Protein 3D2Y (pdb70)

InterPro domains:
  IPR002502 N-acetylmuramoyl-L-alanine amidase domain [PF01510] (42-179)
  IPR002502 N-acetylmuramoyl-L-alanine amidase domain [SM00644] (32-178)
  IPR002502 N-acetylmuramoyl-L-alanine amidase domain [cd06583] (43-180)
  IPR036365 PGBD-like superfamily [SSF47090] (198-273)
  IPR036366 PGBD superfamily [G3DSA:1.10.101.10] (193-276)
  IPR036505 N-acetylmuramoyl-L-alanine amidase/PGRP domain superfamily [G3DSA:3.40.80.10] (43-192)
  IPR036505 N-acetylmuramoyl-L-alanine amidase/PGRP domain superfamily [SSF55846] (24-194)
  IPR051206 N-acetylmuramoyl-L-alanine amidase 2 [PTHR30417] (29-272)

B-factor: mean 12.92, std 10.25, range [2.0, 58.97]

Foldseek 3Di:
DVQWADDVPDIDRRPDDDPPDADLAAAEEEFEQLDADVVSVVVQQDDQWHAQKEFHLAADDDPRAGDIDGRDPPSAFTRHLPAWWWLHDTPNSRHYHYYYYHANQWDQDVNDTDGTARRPNRVVNVLVVQVVVCVVRVHDQLRHFYSCQTVLVPDQPPFLNPCLVVSVVSVHHDAFDPVQLVVQLVPPDFAAADDLVVLVVLSVQSTGDDDPDDDLVRSQSNLLSQCSNHPSVDRRSTHGSSSSSRSVRRCVVPNRD

CATH classification: 3.40.80.10 (+1 more: 1.10.101.10)

Solvent-accessible surface area: 14241 Å² total

Organism: Escherichia coli (strain K12) (NCBI:txid83333)

Sequence (259 aa):
EKGIVEKEGYQLDTRRQAQAAYPRIKVLVIHYTADDFDSSSLATLTDKQQVVSSHYLVPAVPPRYNGKPRIWQLVPEQQELAWHAGISAWRGATRLNDTSIGIELENRGWQKSAGVKYFAPFEPAQIQALIPLAKDIIARYHIKPENVVAHADIAPQRKDDPGPLFPWQQLAQQGIGAWPDAQRVNFYLAGRAPHTPVDTASLLELLARYGYDVKPDMTPREQRRRVIMAFQMHFRPTLYNGEADAETQAIAEALLEKYGQDAK

Nearest PDB structures (foldseek):
  3d2y-assembly1_A  TM=1.004E+00  e=3.724E-56  Escherichia coli str. K-12 substr. MG1655
  4bxj-assembly1_A-2  TM=8.742E-01  e=6.653E-29  Pseudomonas aeruginosa PAO1
  4bol-assembly1_B  TM=9.098E-01  e=3.067E-27  Pseudomonas aeruginosa PAO1
  4bxe-assembly1_A  TM=8.733E-01  e=2.405E-27  Pseudomonas aeruginosa PAO1
  2y28-assembly3_C  TM=7.507E-01  e=5.759E-09  Citrobacter freundii

Structure (mmCIF, N/CA/C/O backbone):
data_3D2Y
#
_entry.id   3D2Y
#
_cell.length_a   88.274
_cell.length_b   88.274
_cell.length_c   181.834
_cell.angle_alpha   90.00
_cell.angle_beta   90.00
_cell.angle_gamma   120.00
#
_symmetry.space_group_name_H-M   'P 61 2 2'
#
loop_
_entity.id
_entity.type
_entity.pdbx_description
1 polymer 'N-acetylmuramoyl-L-alanine amidase amiD'
2 polymer 'Anhydro-N-acetylmuramic acid-L-Ala-D-gamma-Glu-L-Lys'
3 non-polymer GLYCEROL
4 water water
#
loop_
_atom_site.group_PDB
_atom_site.id
_atom_site.type_symbol
_atom_site.label_atom_id
_atom_site.label_alt_id
_atom_site.label_comp_id
_atom_site.label_asym_id
_atom_site.label_entity_id
_atom_site.label_seq_id
_atom_site.pdbx_PDB_ins_code
_atom_site.Cartn_x
_atom_site.Cartn_y
_atom_site.Cartn_z
_atom_site.occupancy
_atom_site.B_iso_or_equiv
_atom_site.auth_seq_id
_atom_site.auth_comp_id
_atom_site.auth_asym_id
_atom_site.auth_atom_id
_atom_site.pdbx_PDB_model_num
ATOM 1 N N . GLU A 1 5 ? 46.432 14.788 61.296 1.00 51.03 5 GLU A N 1
ATOM 2 C CA . GLU A 1 5 ? 46.876 15.118 59.908 1.00 49.09 5 GLU A CA 1
ATOM 3 C C . GLU A 1 5 ? 46.830 16.632 59.719 1.00 45.82 5 GLU A C 1
ATOM 4 O O . GLU A 1 5 ? 46.541 17.359 60.678 1.00 47.42 5 GLU A O 1
ATOM 10 N N . LYS A 1 6 ? 47.131 17.098 58.506 1.00 39.05 6 LYS A N 1
ATOM 11 C CA . LYS A 1 6 ? 47.294 18.523 58.216 1.00 35.23 6 LYS A CA 1
ATOM 12 C C . LYS A 1 6 ? 45.959 19.279 58.334 1.00 32.25 6 LYS A C 1
ATOM 13 O O . LYS A 1 6 ? 45.216 19.401 57.361 1.00 30.03 6 LYS A O 1
ATOM 19 N N . GLY A 1 7 ? 45.667 19.757 59.547 1.00 30.87 7 GLY A N 1
ATOM 20 C CA . GLY A 1 7 ? 44.403 20.447 59.866 1.00 27.17 7 GLY A CA 1
ATOM 21 C C . GLY A 1 7 ? 43.222 19.511 60.123 1.00 28.34 7 GLY A C 1
ATOM 22 O O . GLY A 1 7 ? 42.058 19.937 60.035 1.00 25.92 7 GLY A O 1
ATOM 23 N N . ILE A 1 8 ? 43.507 18.242 60.429 1.00 24.90 8 ILE A N 1
ATOM 24 C CA . ILE A 1 8 ? 42.468 17.232 60.706 1.00 26.67 8 ILE A CA 1
ATOM 25 C C . ILE A 1 8 ? 42.537 16.738 62.160 1.00 28.00 8 ILE A C 1
ATOM 26 O O . ILE A 1 8 ? 43.621 16.406 62.643 1.00 30.10 8 ILE A O 1
ATOM 31 N N . VAL A 1 9 ? 41.382 16.691 62.841 1.00 26.89 9 VAL A N 1
ATOM 32 C CA . VAL A 1 9 ? 41.275 16.261 64.260 1.00 27.21 9 VAL A CA 1
ATOM 33 C C . VAL A 1 9 ? 40.372 15.008 64.436 1.00 25.48 9 VAL A C 1
ATOM 34 O O . VAL A 1 9 ? 39.264 14.982 63.914 1.00 24.93 9 VAL A O 1
ATOM 38 N N . GLU A 1 10 ? 40.830 13.988 65.174 1.00 23.37 10 GLU A N 1
ATOM 39 C CA . GLU A 1 10 ? 40.055 12.735 65.365 1.00 18.84 10 GLU A CA 1
ATOM 40 C C . GLU A 1 10 ? 39.189 12.726 66.620 1.00 19.34 10 GLU A C 1
ATOM 41 O O . GLU A 1 10 ? 39.566 13.286 67.643 1.00 17.75 10 GLU A O 1
ATOM 47 N N . LYS A 1 11 ? 38.026 12.079 66.531 1.00 16.77 11 LYS A N 1
ATOM 48 C CA . LYS A 1 11 ? 37.088 11.981 67.650 1.00 17.48 11 LYS A CA 1
ATOM 49 C C . LYS A 1 11 ? 36.404 10.612 67.638 1.00 17.40 11 LYS A C 1
ATOM 50 O O . LYS A 1 11 ? 36.439 9.887 66.641 1.00 15.60 11 LYS A O 1
ATOM 56 N N . GLU A 1 12 ? 35.771 10.259 68.749 1.00 17.99 12 GLU A N 1
ATOM 57 C CA . GLU A 1 12 ? 34.874 9.111 68.750 1.00 16.29 12 GLU A CA 1
ATOM 58 C C . GLU A 1 12 ? 33.631 9.468 67.920 1.00 15.54 12 GLU A C 1
ATOM 59 O O . GLU A 1 12 ? 32.792 10.301 68.323 1.00 14.15 12 GLU A O 1
ATOM 65 N N . GLY A 1 13 ? 33.553 8.870 66.733 1.00 10.04 13 GLY A N 1
ATOM 66 C CA . GLY A 1 13 ? 32.374 8.996 65.901 1.00 8.05 13 GLY A CA 1
ATOM 67 C C . GLY A 1 13 ? 32.524 9.759 64.597 1.00 3.03 13 GLY A C 1
ATOM 68 O O . GLY A 1 13 ? 31.702 9.579 63.716 1.00 2.60 13 GLY A O 1
ATOM 69 N N . TYR A 1 14 ? 33.556 10.605 64.500 1.00 6.13 14 TYR A N 1
ATOM 70 C CA . TYR A 1 14 ? 33.736 11.570 63.396 1.00 11.41 14 TYR A CA 1
ATOM 71 C C . TYR A 1 14 ? 35.147 12.200 63.393 1.00 10.88 14 TYR A C 1
ATOM 72 O O . TYR A 1 14 ? 35.859 12.167 64.396 1.00 9.00 14 TYR A O 1
ATOM 81 N N . GLN A 1 15 ? 35.522 12.783 62.252 1.00 8.25 15 GLN A N 1
ATOM 82 C CA . GLN A 1 15 ? 36.753 13.540 62.083 1.00 5.44 15 GLN A CA 1
ATOM 83 C C . GLN A 1 15 ? 36.399 15.009 61.923 1.00 10.62 15 GLN A C 1
ATOM 84 O O . GLN A 1 15 ? 35.382 15.323 61.328 1.00 7.30 15 GLN A O 1
ATOM 90 N N . LEU A 1 16 ? 37.222 15.918 62.439 1.00 7.62 16 LEU A N 1
ATOM 91 C CA . LEU A 1 16 ? 37.022 17.354 62.126 1.00 10.02 16 LEU A CA 1
ATOM 92 C C . LEU A 1 16 ? 38.121 17.850 61.213 1.00 9.90 16 LEU A C 1
ATOM 93 O O . LEU A 1 16 ? 39.289 17.509 61.406 1.00 12.81 16 LEU A O 1
ATOM 98 N N . ASP A 1 17 ? 37.727 18.638 60.220 1.00 8.48 17 ASP A N 1
ATOM 99 C CA . ASP A 1 17 ? 38.633 19.248 59.259 1.00 11.32 17 ASP A CA 1
ATOM 100 C C . ASP A 1 17 ? 38.648 20.734 59.579 1.00 11.25 17 ASP A C 1
ATOM 101 O O . ASP A 1 17 ? 37.616 21.422 59.435 1.00 12.45 17 ASP A O 1
ATOM 106 N N . THR A 1 18 ? 39.790 21.225 60.062 1.00 10.27 18 THR A N 1
ATOM 107 C CA . THR A 1 18 ? 39.861 22.621 60.536 1.00 13.42 18 THR A CA 1
ATOM 108 C C . THR A 1 18 ? 40.587 23.517 59.541 1.00 15.38 18 THR A C 1
ATOM 109 O O . THR A 1 18 ? 40.930 24.656 59.869 1.00 17.84 18 THR A O 1
ATOM 113 N N . ARG A 1 19 ? 40.835 22.994 58.337 1.00 12.74 19 ARG A N 1
ATOM 114 C CA . ARG A 1 19 ? 41.683 23.659 57.342 1.00 11.34 19 ARG A CA 1
ATOM 115 C C . ARG A 1 19 ? 41.111 24.973 56.837 1.00 14.72 19 ARG A C 1
ATOM 116 O O . ARG A 1 19 ? 41.861 25.888 56.505 1.00 13.13 19 ARG A O 1
ATOM 124 N N . ARG A 1 20 ? 39.786 25.064 56.766 1.00 11.29 20 ARG A N 1
ATOM 125 C CA . ARG A 1 20 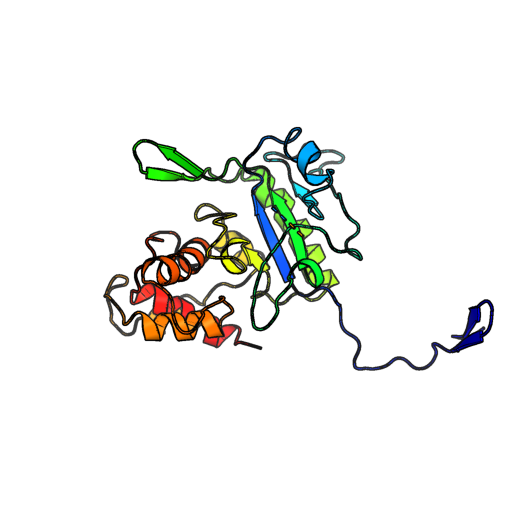? 39.128 26.294 56.313 1.00 13.66 20 ARG A CA 1
ATOM 126 C C . ARG A 1 20 ? 38.602 27.082 57.514 1.00 10.49 20 ARG A C 1
ATOM 127 O O . ARG A 1 20 ? 37.686 26.616 58.169 1.00 12.40 20 ARG A O 1
ATOM 135 N N . GLN A 1 21 ? 39.184 28.251 57.796 1.00 13.35 21 GLN A N 1
ATOM 136 C CA . GLN A 1 21 ? 38.740 29.143 58.893 1.00 14.21 21 GLN A CA 1
ATOM 137 C C . GLN A 1 21 ? 37.839 30.289 58.388 1.00 12.96 21 GLN A C 1
ATOM 138 O O . GLN A 1 21 ? 38.164 30.958 57.407 1.00 9.40 21 GLN A O 1
ATOM 144 N N . ALA A 1 22 ? 36.689 30.481 59.047 1.00 7.15 22 ALA A N 1
ATOM 145 C CA . ALA A 1 22 ? 35.764 31.550 58.707 1.00 7.75 22 ALA A CA 1
ATOM 146 C C . ALA A 1 22 ? 36.299 32.909 59.121 1.00 5.60 22 ALA A C 1
ATOM 147 O O . ALA A 1 22 ? 36.951 33.032 60.164 1.00 7.20 22 ALA A O 1
ATOM 149 N N . GLN A 1 23 ? 36.029 33.916 58.281 1.00 9.58 23 GLN A N 1
ATOM 150 C CA . GLN A 1 23 ? 36.347 35.341 58.559 1.00 8.76 23 GLN A CA 1
ATOM 151 C C . GLN A 1 23 ? 35.528 35.872 59.730 1.00 6.95 23 GLN A C 1
ATOM 152 O O . GLN A 1 23 ? 36.010 36.687 60.520 1.00 6.64 23 GLN A O 1
ATOM 158 N N . ALA A 1 24 ? 34.291 35.407 59.822 1.00 8.02 24 ALA A N 1
ATOM 159 C CA . ALA A 1 24 ? 33.357 35.878 60.848 1.00 5.62 24 ALA A CA 1
ATOM 160 C C . ALA A 1 24 ? 33.470 34.995 62.110 1.00 8.79 24 ALA A C 1
ATOM 161 O O . ALA A 1 24 ? 32.718 34.034 62.298 1.00 6.34 24 ALA A O 1
ATOM 163 N N . ALA A 1 25 ? 34.469 35.298 62.933 1.00 6.18 25 ALA A N 1
ATOM 164 C CA . ALA A 1 25 ? 34.712 34.595 64.196 1.00 5.49 25 ALA A CA 1
ATOM 165 C C . ALA A 1 25 ? 35.223 35.675 65.158 1.00 6.49 25 ALA A C 1
ATOM 166 O O . ALA A 1 25 ? 36.206 36.365 64.830 1.00 9.32 25 ALA A O 1
ATOM 168 N N . TYR A 1 26 ? 34.576 35.800 66.322 1.00 7.87 26 TYR A N 1
ATOM 169 C CA . TYR A 1 26 ? 34.757 36.918 67.248 1.00 4.75 26 TYR A CA 1
ATOM 170 C C . TYR A 1 26 ? 34.628 36.388 68.664 1.00 7.76 26 TYR A C 1
ATOM 171 O O . TYR A 1 26 ? 33.909 35.394 68.867 1.00 4.60 26 TYR A O 1
ATOM 180 N N . PRO A 1 27 ? 35.309 37.037 69.649 1.00 6.62 27 PRO A N 1
ATOM 181 C CA . PRO A 1 27 ? 35.131 36.628 71.050 1.00 5.93 27 PRO A CA 1
ATOM 182 C C . PRO A 1 27 ? 33.683 36.583 71.528 1.00 7.20 27 PRO A C 1
ATOM 183 O O . PRO A 1 27 ? 32.816 37.402 71.117 1.00 4.59 27 PRO A O 1
ATOM 187 N N . ARG A 1 28 ? 33.429 35.672 72.464 1.00 6.05 28 ARG A N 1
ATOM 188 C CA . ARG A 1 28 ? 32.166 35.734 73.175 1.00 7.71 28 ARG A CA 1
ATOM 189 C C . ARG A 1 28 ? 32.205 36.794 74.300 1.00 9.56 28 ARG A C 1
ATOM 190 O O . ARG A 1 28 ? 31.154 37.230 74.787 1.00 6.76 28 ARG A O 1
ATOM 198 N N . ILE A 1 29 ? 33.425 37.172 74.722 1.00 6.19 29 ILE A N 1
ATOM 199 C CA . ILE A 1 29 ? 33.595 38.168 75.771 1.00 5.13 29 ILE A CA 1
ATOM 200 C C . ILE A 1 29 ? 33.693 39.573 75.127 1.00 9.06 29 ILE A C 1
ATOM 201 O O . ILE A 1 29 ? 34.522 39.803 74.260 1.00 2.12 29 ILE A O 1
ATOM 206 N N . LYS A 1 30 ? 32.837 40.496 75.547 1.00 3.11 30 LYS A N 1
ATOM 207 C CA . LYS A 1 30 ? 32.774 41.827 74.968 1.00 3.54 30 LYS A CA 1
ATOM 208 C C . LYS A 1 30 ? 32.818 42.927 76.033 1.00 2.06 30 LYS A C 1
ATOM 209 O O . LYS A 1 30 ? 33.022 44.083 75.695 1.00 2.36 30 LYS A O 1
ATOM 215 N N . VAL A 1 31 ? 32.622 42.561 77.306 1.00 2.62 31 VAL A N 1
ATOM 216 C CA . VAL A 1 31 ? 32.377 43.537 78.363 1.00 2.00 31 VAL A CA 1
ATOM 217 C C . VAL A 1 31 ? 33.266 43.260 79.582 1.00 2.81 31 VAL A C 1
ATOM 218 O O . VAL A 1 31 ? 33.493 42.087 79.948 1.00 4.06 31 VAL A O 1
ATOM 222 N N . LEU A 1 32 ? 33.829 44.330 80.118 1.00 2.00 32 LEU A N 1
ATOM 223 C CA . LEU A 1 32 ? 34.586 44.265 81.393 1.00 4.79 32 LEU A CA 1
ATOM 224 C C . LEU A 1 32 ? 33.878 45.084 82.431 1.00 4.71 32 LEU A C 1
ATOM 225 O O . LEU A 1 32 ? 33.763 46.321 82.291 1.00 5.67 32 LEU A O 1
ATOM 230 N N . VAL A 1 33 ? 33.391 44.402 83.473 1.00 6.09 33 VAL A N 1
ATOM 231 C CA . VAL A 1 33 ? 32.621 45.038 84.544 1.00 2.42 33 VAL A CA 1
ATOM 232 C C . VAL A 1 33 ? 33.446 45.250 85.866 1.00 3.36 33 VAL A C 1
ATOM 233 O O . VAL A 1 33 ? 33.994 44.307 86.413 1.00 4.70 33 VAL A O 1
ATOM 237 N N . ILE A 1 34 ? 33.475 46.486 86.364 1.00 3.77 34 ILE A N 1
ATOM 238 C CA . ILE A 1 34 ? 34.188 46.807 87.609 1.00 2.65 34 ILE A CA 1
ATOM 239 C C . ILE A 1 34 ? 33.233 46.846 88.810 1.00 3.06 34 ILE A C 1
ATOM 240 O O . ILE A 1 34 ? 32.176 47.479 88.746 1.00 4.41 34 ILE A O 1
ATOM 245 N N . HIS A 1 35 ? 33.627 46.174 89.891 1.00 3.74 35 HIS A N 1
ATOM 246 C CA . HIS A 1 35 ? 32.835 46.105 91.137 1.00 2.00 35 HIS A CA 1
ATOM 247 C C . HIS A 1 35 ? 33.670 46.542 92.314 1.00 2.00 35 HIS A C 1
ATOM 248 O O . HIS A 1 35 ? 34.916 46.467 92.228 1.00 3.67 35 HIS A O 1
ATOM 255 N N . TYR A 1 36 ? 33.027 46.926 93.417 1.00 2.00 36 TYR A N 1
ATOM 256 C CA . TYR A 1 36 ? 33.670 46.812 94.753 1.00 4.34 36 TYR A CA 1
ATOM 257 C C . TYR A 1 36 ? 32.996 45.725 95.601 1.00 5.97 36 TYR A C 1
ATOM 258 O O . TYR A 1 36 ? 31.836 45.346 95.362 1.00 6.15 36 TYR A O 1
ATOM 267 N N . THR A 1 37 ? 33.702 45.286 96.636 1.00 5.02 37 THR A N 1
ATOM 268 C CA . THR A 1 37 ? 33.271 44.126 97.428 1.00 6.00 37 THR A CA 1
ATOM 269 C C . THR A 1 37 ? 32.336 44.534 98.553 1.00 4.79 37 THR A C 1
ATOM 270 O O . THR A 1 37 ? 31.508 43.744 98.999 1.00 5.91 37 THR A O 1
ATOM 274 N N . ALA A 1 38 ? 32.489 45.777 98.993 1.00 4.56 38 ALA A N 1
ATOM 275 C CA . ALA A 1 38 ? 31.903 46.248 100.263 1.00 6.24 38 ALA A CA 1
ATOM 276 C C . ALA A 1 38 ? 32.184 45.345 101.444 1.00 7.76 38 ALA A C 1
ATOM 277 O O . ALA A 1 38 ? 31.297 45.112 102.254 1.00 8.28 38 ALA A O 1
ATOM 279 N N . ASP A 1 39 ? 33.425 44.837 101.552 1.00 6.03 39 ASP A N 1
ATOM 280 C CA . ASP A 1 39 ? 33.799 43.888 102.608 1.00 9.19 39 ASP A CA 1
ATOM 281 C C . ASP A 1 39 ? 35.317 43.635 102.512 1.00 7.23 39 ASP A C 1
ATOM 282 O O . ASP A 1 39 ? 35.948 43.970 101.494 1.00 8.28 39 ASP A O 1
ATOM 287 N N . ASP A 1 40 ? 35.886 43.055 103.569 1.00 7.75 40 ASP A N 1
ATOM 288 C CA . ASP A 1 40 ? 37.328 42.843 103.704 1.00 8.67 40 ASP A CA 1
ATOM 289 C C . ASP A 1 40 ? 37.777 41.691 102.841 1.00 6.43 40 ASP A C 1
ATOM 290 O O . ASP A 1 40 ? 36.957 40.945 102.342 1.00 8.60 40 ASP A O 1
ATOM 295 N N . PHE A 1 41 ? 39.092 41.508 102.689 1.00 7.00 41 PHE A N 1
ATOM 296 C CA . PHE A 1 41 ? 39.535 40.515 101.717 1.00 5.93 41 PHE A CA 1
ATOM 297 C C . PHE A 1 41 ? 39.048 39.088 101.992 1.00 6.98 41 PHE A C 1
ATOM 298 O O . PHE A 1 41 ? 38.474 38.418 101.104 1.00 5.18 41 PHE A O 1
ATOM 306 N N . ASP A 1 42 ? 39.331 38.596 103.202 1.00 7.57 42 ASP A N 1
ATOM 307 C CA . ASP A 1 42 ? 39.010 37.196 103.527 1.00 7.90 42 ASP A CA 1
ATOM 308 C C . ASP A 1 42 ? 37.510 36.964 103.378 1.00 8.27 42 ASP A C 1
ATOM 309 O O . ASP A 1 42 ? 37.105 35.985 102.772 1.00 8.08 42 ASP A O 1
ATOM 314 N N . SER A 1 43 ? 36.696 37.892 103.891 1.00 8.49 43 SER A N 1
ATOM 315 C CA A SER A 1 43 ? 35.244 37.793 103.773 0.30 7.57 43 SER A CA 1
ATOM 316 C CA B SER A 1 43 ? 35.246 37.795 103.780 0.70 5.50 43 SER A CA 1
ATOM 317 C C . SER A 1 43 ? 34.765 37.811 102.313 1.00 7.56 43 SER A C 1
ATOM 318 O O . SER A 1 43 ? 33.879 37.051 101.935 1.00 9.30 43 SER A O 1
ATOM 323 N N . SER A 1 44 ? 35.362 38.661 101.490 1.00 3.67 44 SER A N 1
ATOM 324 C CA . SER A 1 44 ? 34.948 38.757 100.055 1.00 5.90 44 SER A CA 1
ATOM 325 C C . SER A 1 44 ? 35.347 37.442 99.367 1.00 7.95 44 SER A C 1
ATOM 326 O O . SER A 1 44 ? 34.601 36.893 98.541 1.00 9.66 44 SER A O 1
ATOM 329 N N . LEU A 1 45 ? 36.545 36.944 99.692 1.00 10.11 45 LEU A N 1
ATOM 330 C CA . LEU A 1 45 ? 37.007 35.701 99.056 1.00 6.50 45 LEU A CA 1
ATOM 331 C C . LEU A 1 45 ? 36.047 34.542 99.400 1.00 8.26 45 LEU A C 1
ATOM 332 O O . LEU A 1 45 ? 35.652 33.777 98.533 1.00 6.46 45 LEU A O 1
ATOM 337 N N . ALA A 1 46 ? 35.639 34.463 100.667 1.00 13.54 46 ALA A N 1
ATOM 338 C CA . ALA A 1 46 ? 34.656 33.482 101.117 1.00 10.38 46 ALA A CA 1
ATOM 339 C C . ALA A 1 46 ? 33.358 33.579 100.280 1.00 11.71 46 ALA A C 1
ATOM 340 O O . ALA A 1 46 ? 32.866 32.588 99.711 1.00 6.88 46 ALA A O 1
ATOM 342 N N . THR A 1 47 ? 32.848 34.796 100.160 1.00 11.40 47 THR A N 1
ATOM 343 C CA . THR A 1 47 ? 31.564 35.041 99.517 1.00 10.45 47 THR A CA 1
ATOM 344 C C . THR A 1 47 ? 31.638 34.740 98.018 1.00 9.93 47 THR A C 1
ATOM 345 O O . THR A 1 47 ? 30.765 34.074 97.480 1.00 15.22 47 THR A O 1
ATOM 349 N N . LEU A 1 48 ? 32.697 35.198 97.369 1.00 2.78 48 LEU A N 1
ATOM 350 C CA . LEU A 1 48 ? 32.860 35.002 95.933 1.00 6.44 48 LEU A CA 1
ATOM 351 C C . LEU A 1 48 ? 33.243 33.593 95.487 1.00 7.33 48 LEU A C 1
ATOM 352 O O . LEU A 1 48 ? 33.379 33.337 94.272 1.00 6.73 48 LEU A O 1
ATOM 357 N N . THR A 1 49 ? 33.440 32.696 96.447 1.00 8.26 49 THR A N 1
ATOM 358 C CA . THR A 1 49 ? 33.678 31.274 96.151 1.00 11.62 49 THR A CA 1
ATOM 359 C C . THR A 1 49 ? 32.524 30.400 96.654 1.00 13.57 49 THR A C 1
ATOM 360 O O . THR A 1 49 ? 32.592 29.156 96.596 1.00 15.75 49 THR A O 1
ATOM 364 N N . ASP A 1 50 ? 31.454 31.051 97.106 1.00 13.25 50 ASP A N 1
ATOM 365 C CA . ASP A 1 50 ? 30.275 30.338 97.587 1.00 16.58 50 ASP A CA 1
ATOM 366 C C . ASP A 1 50 ? 29.296 30.129 96.442 1.00 17.02 50 ASP A C 1
ATOM 367 O O . ASP A 1 50 ? 29.652 30.222 95.251 1.00 20.14 50 ASP A O 1
ATOM 372 N N . LYS A 1 51 ? 28.056 29.837 96.781 1.00 19.36 51 LYS A N 1
ATOM 373 C CA . LYS A 1 51 ? 27.177 29.339 95.743 1.00 22.42 51 LYS A CA 1
ATOM 374 C C . LYS A 1 51 ? 26.148 30.362 95.221 1.00 17.25 51 LYS A C 1
ATOM 375 O O . LYS A 1 51 ? 25.293 30.014 94.417 1.00 15.46 51 LYS A O 1
ATOM 381 N N . GLN A 1 52 ? 26.283 31.620 95.645 1.00 14.29 52 GLN A N 1
ATOM 382 C CA A GLN A 1 52 ? 25.379 32.687 95.204 0.50 15.07 52 GLN A CA 1
ATOM 383 C CA B GLN A 1 52 ? 25.385 32.691 95.209 0.50 13.25 52 GLN A CA 1
ATOM 384 C C . GLN A 1 52 ? 26.030 33.676 94.230 1.00 11.74 52 GLN A C 1
ATOM 385 O O . GLN A 1 52 ? 25.406 34.120 93.277 1.00 10.01 52 GLN A O 1
ATOM 396 N N . VAL A 1 53 ? 27.288 34.028 94.462 1.00 10.02 53 VAL A N 1
ATOM 397 C CA A VAL A 1 53 ? 27.947 34.977 93.579 0.50 7.94 53 VAL A CA 1
ATOM 398 C CA B VAL A 1 53 ? 27.960 35.001 93.596 0.50 6.57 53 VAL A CA 1
ATOM 399 C C . VAL A 1 53 ? 29.419 34.622 93.391 1.00 7.11 53 VAL A C 1
ATOM 400 O O . VAL A 1 53 ? 29.998 33.940 94.208 1.00 3.69 53 VAL A O 1
ATOM 407 N N . SER A 1 54 ? 29.986 35.046 92.273 1.00 2.73 54 SER A N 1
ATOM 408 C CA . SER A 1 54 ? 31.426 34.960 92.035 1.00 8.62 54 SER A CA 1
ATOM 409 C C . SER A 1 54 ? 31.921 36.086 91.111 1.00 5.01 54 SER A C 1
ATOM 410 O O . SER A 1 54 ? 31.130 36.853 90.543 1.00 5.35 54 SER A O 1
ATOM 413 N N . SER A 1 55 ? 33.233 36.197 90.966 1.00 6.84 55 SER A N 1
ATOM 414 C CA . SER A 1 55 ? 33.807 37.078 89.940 1.00 4.70 55 SER A CA 1
ATOM 415 C C . SER A 1 55 ? 35.047 36.393 89.406 1.00 6.26 55 SER A C 1
ATOM 416 O O . SER A 1 55 ? 35.579 35.467 90.045 1.00 8.65 55 SER A O 1
ATOM 419 N N . HIS A 1 56 ? 35.535 36.848 88.255 1.00 2.04 56 HIS A N 1
ATOM 420 C CA . HIS A 1 56 ? 36.768 36.271 87.691 1.00 5.98 56 HIS A CA 1
ATOM 421 C C . HIS A 1 56 ? 38.009 36.684 88.439 1.00 5.19 56 HIS A C 1
ATOM 422 O O . HIS A 1 56 ? 38.888 35.862 88.662 1.00 3.94 56 HIS A O 1
ATOM 429 N N . TYR A 1 57 ? 38.058 37.952 88.866 1.00 5.88 57 TYR A N 1
ATOM 430 C CA . TYR A 1 57 ? 39.195 38.449 89.625 1.00 6.83 57 TYR A CA 1
ATOM 431 C C . TYR A 1 57 ? 38.774 39.173 90.914 1.00 6.44 57 TYR A C 1
ATOM 432 O O . TYR A 1 57 ? 37.690 39.771 91.021 1.00 6.33 57 TYR A O 1
ATOM 441 N N . LEU A 1 58 ? 39.619 39.028 91.914 1.00 2.83 58 LEU A N 1
ATOM 442 C CA . LEU A 1 58 ? 39.497 39.765 93.164 1.00 3.77 58 LEU A CA 1
ATOM 443 C C . LEU A 1 58 ? 40.835 40.474 93.479 1.00 6.47 58 LEU A C 1
ATOM 444 O O . LEU A 1 58 ? 41.881 39.804 93.668 1.00 4.27 58 LEU A O 1
ATOM 449 N N . VAL A 1 59 ? 40.800 41.814 93.509 1.00 3.12 59 VAL A N 1
ATOM 450 C CA . VAL A 1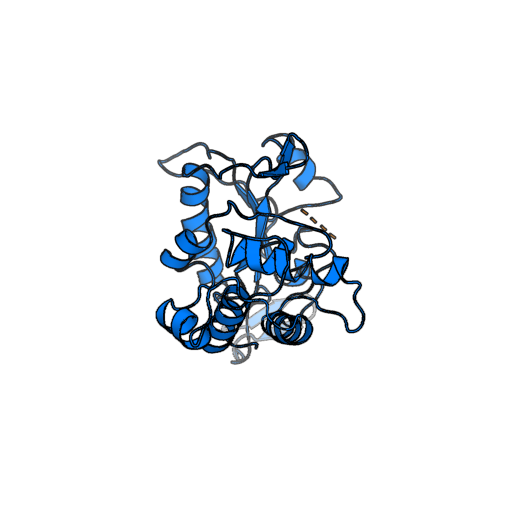 59 ? 41.996 42.627 93.748 1.00 4.01 59 VAL A CA 1
ATOM 451 C C . VAL A 1 59 ? 41.976 43.150 95.199 1.00 4.84 59 VAL A C 1
ATOM 452 O O . VAL A 1 59 ? 41.062 43.885 95.551 1.00 4.44 59 VAL A O 1
ATOM 456 N N . PRO A 1 60 ? 42.977 42.769 96.037 1.00 4.37 60 PRO A N 1
ATOM 457 C CA . PRO A 1 60 ? 42.974 43.351 97.392 1.00 4.35 60 PRO A CA 1
ATOM 458 C C . PRO A 1 60 ? 43.106 44.892 97.347 1.00 2.00 60 PRO A C 1
ATOM 459 O O . PRO A 1 60 ? 43.542 45.459 96.354 1.00 2.00 60 PRO A O 1
ATOM 463 N N . ALA A 1 61 ? 42.794 45.541 98.447 1.00 2.00 61 ALA A N 1
ATOM 464 C CA . ALA A 1 61 ? 42.949 46.995 98.568 1.00 7.02 61 ALA A CA 1
ATOM 465 C C . ALA A 1 61 ? 44.396 47.412 98.363 1.00 5.76 61 ALA A C 1
ATOM 466 O O . ALA A 1 61 ? 44.657 48.440 97.754 1.00 7.62 61 ALA A O 1
ATOM 468 N N . VAL A 1 62 ? 45.323 46.651 98.948 1.00 4.62 62 VAL A N 1
ATOM 469 C CA . VAL A 1 62 ? 46.743 46.841 98.717 1.00 2.62 62 VAL A CA 1
ATOM 470 C C . VAL A 1 62 ? 47.252 45.429 98.471 1.00 4.70 62 VAL A C 1
ATOM 471 O O . VAL A 1 62 ? 47.508 44.681 99.420 1.00 2.88 62 VAL A O 1
ATOM 475 N N . PRO A 1 63 ? 47.383 45.044 97.191 1.00 2.00 63 PRO A N 1
ATOM 476 C CA . PRO A 1 63 ? 47.846 43.705 96.861 1.00 2.68 63 PRO A CA 1
ATOM 477 C C . PRO A 1 63 ? 49.267 43.472 97.380 1.00 2.00 63 PRO A C 1
ATOM 478 O O . PRO A 1 63 ? 50.105 44.401 97.344 1.00 2.41 63 PRO A O 1
ATOM 482 N N . PRO A 1 64 ? 49.505 42.276 97.957 1.00 3.59 64 PRO A N 1
ATOM 483 C CA . PRO A 1 64 ? 50.830 41.856 98.405 1.00 2.00 64 PRO A CA 1
ATOM 484 C C . PRO A 1 64 ? 51.672 41.740 97.138 1.00 2.62 64 PRO A C 1
ATOM 485 O O . PRO A 1 64 ? 51.130 41.447 96.058 1.00 5.46 64 PRO A O 1
ATOM 489 N N . ARG A 1 65 ? 52.974 41.942 97.273 1.00 5.86 65 ARG A N 1
ATOM 490 C CA . ARG A 1 65 ? 53.885 41.841 96.130 1.00 7.99 65 ARG A CA 1
ATOM 491 C C . ARG A 1 65 ? 54.919 40.705 96.244 1.00 8.78 65 ARG A C 1
ATOM 492 O O . ARG A 1 65 ? 55.512 40.473 97.298 1.00 8.74 65 ARG A O 1
ATOM 500 N N . TYR A 1 66 ? 55.086 40.004 95.132 1.00 7.54 66 TYR A N 1
ATOM 501 C CA . TYR A 1 66 ? 56.013 38.888 94.994 1.00 9.99 66 TYR A CA 1
ATOM 502 C C . TYR A 1 66 ? 56.704 39.100 93.676 1.00 12.28 66 TYR A C 1
ATOM 503 O O . TYR A 1 66 ? 56.066 39.512 92.731 1.00 13.13 66 TYR A O 1
ATOM 512 N N . ASN A 1 67 ? 58.001 38.813 93.602 1.00 13.40 67 ASN A N 1
ATOM 513 C CA . ASN A 1 67 ? 58.749 38.997 92.350 1.00 13.85 67 ASN A CA 1
ATOM 514 C C . ASN A 1 67 ? 58.543 40.401 91.790 1.00 11.87 67 ASN A C 1
ATOM 515 O O . ASN A 1 67 ? 58.542 40.596 90.584 1.00 14.03 67 ASN A O 1
ATOM 520 N N . GLY A 1 68 ? 58.322 41.359 92.685 1.00 8.55 68 GLY A N 1
ATOM 521 C CA . GLY A 1 68 ? 58.159 42.760 92.328 1.00 5.09 68 GLY A CA 1
ATOM 522 C C . GLY A 1 68 ? 56.817 43.125 91.716 1.00 11.79 68 GLY A C 1
ATOM 523 O O . GLY A 1 68 ? 56.676 44.206 91.138 1.00 13.45 68 GLY A O 1
ATOM 524 N N . LYS A 1 69 ? 55.838 42.226 91.843 1.00 10.19 69 LYS A N 1
ATOM 525 C CA . LYS A 1 69 ? 54.544 42.351 91.145 1.00 6.78 69 LYS A CA 1
ATOM 526 C C . LYS A 1 69 ? 53.382 42.191 92.119 1.00 10.06 69 LYS A C 1
ATOM 527 O O . LYS A 1 69 ? 53.461 41.318 92.993 1.00 8.76 69 LYS A O 1
ATOM 533 N N . PRO A 1 70 ? 52.281 42.988 91.955 1.00 8.01 70 PRO A N 1
ATOM 534 C CA . PRO A 1 70 ? 51.106 42.805 92.815 1.00 9.32 70 PRO A CA 1
ATOM 535 C C . PRO A 1 70 ? 50.417 41.481 92.501 1.00 8.83 70 PRO A C 1
ATOM 536 O O . PRO A 1 70 ? 50.328 41.097 91.334 1.00 8.70 70 PRO A O 1
ATOM 540 N N . ARG A 1 71 ? 49.961 40.784 93.532 1.00 8.63 71 ARG A N 1
ATOM 541 C CA . ARG A 1 71 ? 49.252 39.521 93.356 1.00 6.87 71 ARG A CA 1
ATOM 542 C C . ARG A 1 71 ? 47.748 39.788 93.381 1.00 6.21 71 ARG A C 1
ATOM 543 O O . ARG A 1 71 ? 47.225 40.440 94.274 1.00 5.82 71 ARG A O 1
ATOM 551 N N . ILE A 1 72 ? 47.077 39.264 92.364 1.00 7.00 72 ILE A N 1
ATOM 552 C CA . ILE A 1 72 ? 45.625 39.358 92.214 1.00 6.82 72 ILE A CA 1
ATOM 553 C C . ILE A 1 72 ? 45.050 37.930 92.188 1.00 4.64 72 ILE A C 1
ATOM 554 O O . ILE A 1 72 ? 45.690 37.024 91.658 1.00 5.47 72 ILE A O 1
ATOM 559 N N . TRP A 1 73 ? 43.852 37.733 92.752 1.00 4.79 73 TRP A N 1
ATOM 560 C CA . TRP A 1 73 ? 43.251 36.400 92.856 1.00 6.52 73 TRP A CA 1
ATOM 561 C C . TRP A 1 73 ? 42.338 36.164 91.665 1.00 11.39 73 TRP A C 1
ATOM 562 O O . TRP A 1 73 ? 41.555 37.039 91.333 1.00 6.63 73 TRP A O 1
ATOM 573 N N . GLN A 1 74 ? 42.523 35.037 90.971 1.00 9.87 74 GLN A N 1
ATOM 574 C CA . GLN A 1 74 ? 41.598 34.642 89.888 1.00 9.37 74 GLN A CA 1
ATOM 575 C C . GLN A 1 74 ? 40.774 33.470 90.375 1.00 7.28 74 GLN A C 1
ATOM 576 O O . GLN A 1 74 ? 41.313 32.455 90.837 1.00 8.47 74 GLN A O 1
ATOM 582 N N . LEU A 1 75 ? 39.456 33.634 90.322 1.00 3.89 75 LEU A N 1
ATOM 583 C CA . LEU A 1 75 ? 38.539 32.704 90.938 1.00 5.52 75 LEU A CA 1
ATOM 584 C C . LEU A 1 75 ? 37.813 31.845 89.921 1.00 2.00 75 LEU A C 1
ATOM 585 O O . LEU A 1 75 ? 37.290 30.801 90.266 1.00 7.19 75 LEU A O 1
ATOM 590 N N . VAL A 1 76 ? 37.752 32.315 88.672 1.00 2.11 76 VAL A N 1
ATOM 591 C CA . VAL A 1 76 ? 36.922 31.698 87.637 1.00 3.86 76 VAL A CA 1
ATOM 592 C C . VAL A 1 76 ? 37.662 31.845 86.316 1.00 5.92 76 VAL A C 1
ATOM 593 O O . VAL A 1 76 ? 38.105 32.951 86.007 1.00 4.30 76 VAL A O 1
ATOM 597 N N . PRO A 1 77 ? 37.867 30.715 85.581 1.00 6.69 77 PRO A N 1
ATOM 598 C CA . PRO A 1 77 ? 38.495 30.795 84.239 1.00 7.52 77 PRO A CA 1
ATOM 599 C C . PRO A 1 77 ? 37.670 31.745 83.363 1.00 4.95 77 PRO A C 1
ATOM 600 O O . PRO A 1 77 ? 36.445 31.747 83.445 1.00 11.75 77 PRO A O 1
ATOM 604 N N . GLU A 1 78 ? 38.364 32.552 82.557 1.00 5.70 78 GLU A N 1
ATOM 605 C CA . GLU A 1 78 ? 37.744 33.625 81.773 1.00 6.62 78 GLU A CA 1
ATOM 606 C C . GLU A 1 78 ? 36.809 33.015 80.751 1.00 2.88 78 GLU A C 1
ATOM 607 O O . GLU A 1 78 ? 35.862 33.673 80.343 1.00 7.60 78 GLU A O 1
ATOM 613 N N . GLN A 1 79 ? 37.085 31.769 80.342 1.00 6.61 79 GLN A N 1
ATOM 614 C CA A GLN A 1 79 ? 36.273 31.048 79.357 0.50 4.99 79 GLN A CA 1
ATOM 615 C CA B GLN A 1 79 ? 36.240 31.106 79.337 0.50 3.64 79 GLN A CA 1
ATOM 616 C C . GLN A 1 79 ? 34.872 30.805 79.900 1.00 5.63 79 GLN A C 1
ATOM 617 O O . GLN A 1 79 ? 33.954 30.578 79.156 1.00 6.36 79 GLN A O 1
ATOM 628 N N . GLU A 1 80 ? 34.759 30.814 81.222 1.00 5.76 80 GLU A N 1
ATOM 629 C CA . GLU A 1 80 ? 33.514 30.519 81.905 1.00 4.50 80 GLU A CA 1
ATOM 630 C C . GLU A 1 80 ? 32.895 31.804 82.422 1.00 5.76 80 GLU A C 1
ATOM 631 O O . GLU A 1 80 ? 33.603 32.768 82.692 1.00 6.48 80 GLU A O 1
ATOM 637 N N . LEU A 1 81 ? 31.576 31.828 82.547 1.00 5.27 81 LEU A N 1
ATOM 638 C CA . LEU A 1 81 ? 30.932 32.955 83.219 1.00 5.14 81 LEU A CA 1
ATOM 639 C C . LEU A 1 81 ? 30.982 32.854 84.741 1.00 3.05 81 LEU A C 1
ATOM 640 O O . LEU A 1 81 ? 30.946 31.749 85.334 1.00 2.19 81 LEU A O 1
ATOM 645 N N . ALA A 1 82 ? 31.062 34.029 85.364 1.00 3.86 82 ALA A N 1
ATOM 646 C CA . ALA A 1 82 ? 31.025 34.180 86.807 1.00 2.78 82 ALA A CA 1
ATOM 647 C C . ALA A 1 82 ? 29.682 34.832 87.116 1.00 2.07 82 ALA A C 1
ATOM 648 O O . ALA A 1 82 ? 29.107 35.462 86.237 1.00 2.56 82 ALA A O 1
ATOM 650 N N . TRP A 1 83 ? 29.167 34.644 88.340 1.00 2.00 83 TRP A N 1
ATOM 651 C CA . TRP A 1 83 ? 27.895 35.211 88.818 1.00 3.81 83 TRP A CA 1
ATOM 652 C C . TRP A 1 83 ? 28.103 36.576 89.506 1.00 2.00 83 TRP A C 1
ATOM 653 O O . TRP A 1 83 ? 27.994 36.701 90.736 1.00 4.11 83 TRP A O 1
ATOM 664 N N . HIS A 1 84 ? 28.457 37.595 88.688 1.00 2.00 84 HIS A N 1
ATOM 665 C CA . HIS A 1 84 ? 28.819 38.958 89.146 1.00 2.00 84 HIS A CA 1
ATOM 666 C C . HIS A 1 84 ? 27.882 40.109 88.717 1.00 2.00 84 HIS A C 1
ATOM 667 O O . HIS A 1 84 ? 27.713 41.085 89.436 1.00 4.86 84 HIS A O 1
ATOM 674 N N . ALA A 1 85 ? 27.305 40.020 87.521 1.00 4.11 85 ALA A N 1
ATOM 675 C CA . ALA A 1 85 ? 26.456 41.101 86.953 1.00 2.57 85 ALA A CA 1
ATOM 676 C C . ALA A 1 85 ? 25.000 41.048 87.426 1.00 2.00 85 ALA A C 1
ATOM 677 O O . ALA A 1 85 ? 24.335 42.098 87.585 1.00 2.41 85 ALA A O 1
ATOM 679 N N . GLY A 1 86 ? 24.476 39.831 87.575 1.00 4.78 86 GLY A N 1
ATOM 680 C CA . GLY A 1 86 ? 23.062 39.652 87.867 1.00 2.00 86 GLY A CA 1
ATOM 681 C C . GLY A 1 86 ? 22.131 40.134 86.767 1.00 4.34 86 GLY A C 1
ATOM 682 O O . GLY A 1 86 ? 22.490 40.155 85.565 1.00 4.48 86 GLY A O 1
ATOM 683 N N . ILE A 1 87 ? 20.903 40.490 87.163 1.00 2.00 87 ILE A N 1
ATOM 684 C CA . ILE A 1 87 ? 19.943 41.083 86.214 1.00 2.00 87 ILE A CA 1
ATOM 685 C C . ILE A 1 87 ? 20.526 42.379 85.702 1.00 2.48 87 ILE A C 1
ATOM 686 O O . ILE A 1 87 ? 20.839 43.255 86.506 1.00 2.40 87 ILE A O 1
ATOM 691 N N . SER A 1 88 ? 20.706 42.484 84.372 1.00 2.00 88 SER A N 1
ATOM 692 C CA . SER A 1 88 ? 21.586 43.507 83.835 1.00 3.22 88 SER A CA 1
ATOM 693 C C . SER A 1 88 ? 21.264 43.781 82.371 1.00 4.56 88 SER A C 1
ATOM 694 O O . SER A 1 88 ? 20.630 42.957 81.699 1.00 3.57 88 SER A O 1
ATOM 697 N N . ALA A 1 89 ? 21.690 44.957 81.910 1.00 5.66 89 ALA A N 1
ATOM 698 C CA . ALA A 1 89 ? 21.476 45.435 80.536 1.00 5.04 89 ALA A CA 1
ATOM 699 C C . ALA A 1 89 ? 22.562 46.456 80.141 1.00 5.50 89 ALA A C 1
ATOM 700 O O . ALA A 1 89 ? 22.872 47.365 80.911 1.00 3.47 89 ALA A O 1
ATOM 702 N N . TRP A 1 90 ? 23.175 46.255 78.975 1.00 3.14 90 TRP A N 1
ATOM 703 C CA . TRP A 1 90 ? 24.158 47.194 78.430 1.00 2.00 90 TRP A CA 1
ATOM 704 C C . TRP A 1 90 ? 24.161 47.159 76.897 1.00 5.34 90 TRP A C 1
ATOM 705 O O . TRP A 1 90 ? 24.417 46.105 76.278 1.00 2.46 90 TRP A O 1
ATOM 716 N N . ARG A 1 91 ? 23.851 48.316 76.305 1.00 3.73 91 ARG A N 1
ATOM 717 C CA . ARG A 1 91 ? 23.987 48.532 74.859 1.00 7.03 91 ARG A CA 1
ATOM 718 C C . ARG A 1 91 ? 23.235 47.503 74.019 1.00 7.07 91 ARG A C 1
ATOM 719 O O . ARG A 1 91 ? 23.745 47.016 72.997 1.00 10.80 91 ARG A O 1
ATOM 727 N N . GLY A 1 92 ? 22.033 47.144 74.453 1.00 2.71 92 GLY A N 1
ATOM 728 C CA . GLY A 1 92 ? 21.252 46.169 73.683 1.00 5.43 92 GLY A CA 1
ATOM 729 C C . GLY A 1 92 ? 21.277 44.753 74.280 1.00 5.36 92 GLY A C 1
ATOM 730 O O . GLY A 1 92 ? 20.373 43.967 74.015 1.00 8.40 92 GLY A O 1
ATOM 731 N N . ALA A 1 93 ? 22.302 44.428 75.084 1.00 2.02 93 ALA A N 1
ATOM 732 C CA . ALA A 1 93 ? 22.469 43.048 75.628 1.00 2.00 93 ALA A CA 1
ATOM 733 C C . ALA A 1 93 ? 21.799 42.936 76.986 1.00 3.56 93 ALA A C 1
ATOM 734 O O . ALA A 1 93 ? 21.593 43.930 77.615 1.00 2.54 93 ALA A O 1
ATOM 736 N N . THR A 1 94 ? 21.427 41.728 77.402 1.00 2.78 94 THR A N 1
ATOM 737 C CA . THR A 1 94 ? 21.036 41.452 78.778 1.00 4.15 94 THR A CA 1
ATOM 738 C C . THR A 1 94 ? 21.861 40.238 79.256 1.00 3.02 94 THR A C 1
ATOM 739 O O . THR A 1 94 ? 22.679 39.732 78.484 1.00 2.38 94 THR A O 1
ATOM 743 N N . ARG A 1 95 ? 21.663 39.787 80.511 1.00 2.00 95 ARG A N 1
ATOM 744 C CA . ARG A 1 95 ? 22.374 38.641 81.060 1.00 2.00 95 ARG A CA 1
ATOM 745 C C . ARG A 1 95 ? 23.878 38.856 80.865 1.00 2.44 95 ARG A C 1
ATOM 746 O O . ARG A 1 95 ? 24.582 38.019 80.265 1.00 2.35 95 ARG A O 1
ATOM 754 N N . LEU A 1 96 ? 24.353 39.984 81.369 1.00 2.00 96 LEU A N 1
ATOM 755 C CA . LEU A 1 96 ? 25.752 40.365 81.156 1.00 2.60 96 LEU A CA 1
ATOM 756 C C . LEU A 1 96 ? 26.822 39.393 81.647 1.00 2.00 96 LEU A C 1
ATOM 757 O O . LEU A 1 96 ? 27.954 39.405 81.123 1.00 4.55 96 LEU A O 1
ATOM 762 N N . ASN A 1 97 ? 26.452 38.488 82.545 1.00 2.00 97 ASN A N 1
ATOM 763 C CA . ASN A 1 97 ? 27.323 37.403 82.997 1.00 2.61 97 ASN A CA 1
ATOM 764 C C . ASN A 1 97 ? 27.835 36.648 81.777 1.00 3.41 97 ASN A C 1
ATOM 765 O O . ASN A 1 97 ? 28.994 36.262 81.746 1.00 3.24 97 ASN A O 1
ATOM 770 N N . ASP A 1 98 ? 26.957 36.481 80.787 1.00 2.00 98 ASP A N 1
ATOM 771 C CA . ASP A 1 98 ? 27.229 35.618 79.627 1.00 2.00 98 ASP A CA 1
ATOM 772 C C . ASP A 1 98 ? 28.413 36.142 78.828 1.00 4.72 98 ASP A C 1
ATOM 773 O O . ASP A 1 98 ? 29.154 35.382 78.283 1.00 3.17 98 ASP A O 1
ATOM 778 N N . THR A 1 99 ? 28.507 37.455 78.691 1.00 2.34 99 THR A N 1
ATOM 779 C CA . THR A 1 99 ? 29.477 38.083 77.815 1.00 2.00 99 THR A CA 1
ATOM 780 C C . THR A 1 99 ? 30.503 38.979 78.515 1.00 2.00 99 THR A C 1
ATOM 781 O O . THR A 1 99 ? 31.181 39.751 77.844 1.00 4.81 99 THR A O 1
ATOM 785 N N . SER A 1 100 ? 30.631 38.888 79.834 1.00 2.00 100 SER A N 1
ATOM 786 C CA . SER A 1 100 ? 31.543 39.792 80.505 1.00 2.00 100 SER A CA 1
ATOM 787 C C . SER A 1 100 ? 32.543 39.080 81.357 1.00 3.16 100 SER A C 1
ATOM 788 O O . SER A 1 100 ? 32.370 37.901 81.717 1.00 2.34 100 SER A O 1
ATOM 791 N N . ILE A 1 101 ? 33.613 39.806 81.638 1.00 2.85 101 ILE A N 1
ATOM 792 C CA . ILE A 1 101 ? 34.538 39.462 82.727 1.00 2.23 101 ILE A CA 1
ATOM 793 C C . ILE A 1 101 ? 34.273 40.411 83.885 1.00 2.00 101 ILE A C 1
ATOM 794 O O . ILE A 1 101 ? 34.017 41.570 83.670 1.00 5.32 101 ILE A O 1
ATOM 799 N N . GLY A 1 102 ? 34.294 39.889 85.119 1.00 4.38 102 GLY A N 1
ATOM 800 C CA . GLY A 1 102 ? 33.955 40.693 86.296 1.00 3.91 102 GLY A CA 1
ATOM 801 C C . GLY A 1 102 ? 35.197 40.786 87.146 1.00 4.78 102 GLY A C 1
ATOM 802 O O . GLY A 1 102 ? 35.847 39.778 87.414 1.00 5.08 102 GLY A O 1
ATOM 803 N N . ILE A 1 103 ? 35.571 42.012 87.474 1.00 3.34 103 ILE A N 1
ATOM 804 C CA . ILE A 1 103 ? 36.663 42.283 88.421 1.00 4.60 103 ILE A CA 1
ATOM 805 C C . ILE A 1 103 ? 36.108 42.905 89.677 1.00 6.18 103 ILE A C 1
ATOM 806 O O . ILE A 1 103 ? 35.488 43.990 89.627 1.00 5.02 103 ILE A O 1
ATOM 811 N N . GLU A 1 104 ? 36.384 42.257 90.807 1.00 4.22 104 GLU A N 1
ATOM 812 C CA . GLU A 1 104 ? 35.995 42.780 92.123 1.00 2.70 104 GLU A CA 1
ATOM 813 C C . GLU A 1 104 ? 37.217 43.397 92.824 1.00 7.14 104 GLU A C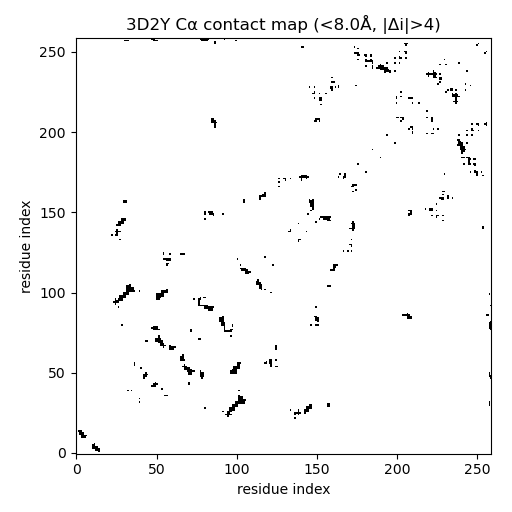 1
ATOM 814 O O . GLU A 1 104 ? 38.299 42.787 92.889 1.00 3.19 104 GLU A O 1
ATOM 820 N N . LEU A 1 105 ? 37.001 44.602 93.332 1.00 6.13 105 LEU A N 1
ATOM 821 C CA . LEU A 1 105 ? 37.980 45.445 94.026 1.00 4.05 105 LEU A CA 1
ATOM 822 C C . LEU A 1 105 ? 37.596 45.540 95.500 1.00 4.43 105 LEU A C 1
ATOM 823 O O . LEU A 1 105 ? 36.496 45.987 95.851 1.00 4.03 105 LEU A O 1
ATOM 828 N N . GLU A 1 106 ? 38.508 45.109 96.354 1.00 3.60 106 GLU A N 1
ATOM 829 C CA . GLU A 1 106 ? 38.266 45.185 97.792 1.00 2.00 106 GLU A CA 1
ATOM 830 C C . GLU A 1 106 ? 38.200 46.664 98.142 1.00 2.00 106 GLU A C 1
ATOM 831 O O . GLU A 1 106 ? 39.192 47.382 98.033 1.00 7.27 106 GLU A O 1
ATOM 837 N N . ASN A 1 107 ? 37.024 47.108 98.548 1.00 2.98 107 ASN A N 1
ATOM 838 C CA . ASN A 1 107 ? 36.818 48.515 98.883 1.00 6.59 107 ASN A CA 1
ATOM 839 C C . ASN A 1 107 ? 35.511 48.543 99.662 1.00 2.30 107 ASN A C 1
ATOM 840 O O . ASN A 1 107 ? 34.618 47.759 99.359 1.00 3.87 107 ASN A O 1
ATOM 845 N N . ARG A 1 108 ? 35.402 49.423 100.658 1.00 4.93 108 ARG A N 1
ATOM 846 C CA . ARG A 1 108 ? 34.255 49.426 101.575 1.00 5.36 108 ARG A CA 1
ATOM 847 C C . ARG A 1 108 ? 32.913 49.890 100.977 1.00 9.84 108 ARG A C 1
ATOM 848 O O . ARG A 1 108 ? 31.842 49.660 101.583 1.00 9.04 108 ARG A O 1
ATOM 856 N N . GLY A 1 109 ? 32.969 50.520 99.801 1.00 5.67 109 GLY A N 1
ATOM 857 C CA . GLY A 1 109 ? 31.782 51.168 99.211 1.00 8.81 109 GLY A CA 1
ATOM 858 C C . GLY A 1 109 ? 31.312 52.376 100.003 1.00 18.34 109 GLY A C 1
ATOM 859 O O . GLY A 1 109 ? 32.143 53.172 100.503 1.00 18.71 109 GLY A O 1
ATOM 860 N N . TRP A 1 110 ? 29.987 52.514 100.116 1.00 18.43 110 TRP A N 1
ATOM 861 C CA . TRP A 1 110 ? 29.361 53.621 100.847 1.00 19.40 110 TRP A CA 1
ATOM 862 C C . TRP A 1 110 ? 28.917 53.284 102.261 1.00 22.36 110 TRP A C 1
ATOM 863 O O . TRP A 1 110 ? 28.548 52.148 102.570 1.00 23.31 110 TRP A O 1
ATOM 874 N N . GLN A 1 111 ? 28.965 54.299 103.116 1.00 24.12 111 GLN A N 1
ATOM 875 C CA . GLN A 1 111 ? 28.446 54.198 104.457 1.00 24.34 111 GLN A CA 1
ATOM 876 C C . GLN A 1 111 ? 27.730 55.518 104.711 1.00 27.55 111 GLN A C 1
ATOM 877 O O . GLN A 1 111 ? 28.299 56.580 104.451 1.00 26.57 111 GLN A O 1
ATOM 883 N N . LYS A 1 112 ? 26.490 55.445 105.200 1.00 27.48 112 LYS A N 1
ATOM 884 C CA . LYS A 1 112 ? 25.692 56.638 105.483 1.00 31.33 112 LYS A CA 1
ATOM 885 C C . LYS A 1 112 ? 26.145 57.250 106.795 1.00 33.36 112 LYS A C 1
ATOM 886 O O . LYS A 1 112 ? 26.098 56.605 107.847 1.00 35.25 112 LYS A O 1
ATOM 892 N N . SER A 1 113 ? 26.602 58.495 106.704 1.00 35.18 113 SER A N 1
ATOM 893 C CA . SER A 1 113 ? 27.228 59.199 107.813 1.00 36.61 113 SER A CA 1
ATOM 894 C C . SER A 1 113 ? 26.550 60.561 107.966 1.00 37.44 113 SER A C 1
ATOM 895 O O . SER A 1 113 ? 26.866 61.515 107.242 1.00 38.25 113 SER A O 1
ATOM 898 N N . ALA A 1 114 ? 25.616 60.633 108.915 1.00 37.58 114 ALA A N 1
ATOM 899 C CA . ALA A 1 114 ? 24.684 61.758 109.052 1.00 37.77 114 ALA A CA 1
ATOM 900 C C . ALA A 1 114 ? 23.839 61.934 107.782 1.00 37.26 114 ALA A C 1
ATOM 901 O O . ALA A 1 114 ? 23.766 63.027 107.208 1.00 37.53 114 ALA A O 1
ATOM 903 N N . GLY A 1 115 ? 23.213 60.837 107.352 1.00 36.17 115 GLY A N 1
ATOM 904 C CA . GLY A 1 115 ? 22.373 60.822 106.151 1.00 35.15 115 GLY A CA 1
ATOM 905 C C . GLY A 1 115 ? 23.152 60.827 104.845 1.00 34.30 115 GLY A C 1
ATOM 906 O O . GLY A 1 115 ? 22.724 60.227 103.854 1.00 33.21 115 GLY A O 1
ATOM 907 N N . VAL A 1 116 ? 24.294 61.513 104.849 1.00 33.26 116 VAL A N 1
ATOM 908 C CA . VAL A 1 116 ? 25.170 61.615 103.679 1.00 31.43 116 VAL A CA 1
ATOM 909 C C . VAL A 1 116 ? 25.892 60.280 103.397 1.00 30.44 116 VAL A C 1
ATOM 910 O O . VAL A 1 116 ? 26.804 59.868 104.130 1.00 29.14 116 VAL A O 1
ATOM 914 N N . LYS A 1 117 ? 25.444 59.610 102.336 1.00 26.11 117 LYS A N 1
ATOM 915 C CA . LYS A 1 117 ? 26.113 58.437 101.803 1.00 26.66 117 LYS A CA 1
ATOM 916 C C . LYS A 1 117 ? 27.534 58.853 101.372 1.00 25.41 117 LYS A C 1
ATOM 917 O O . LYS A 1 117 ? 27.694 59.641 100.431 1.00 25.97 117 LYS A O 1
ATOM 923 N N . TYR A 1 118 ? 28.552 58.367 102.099 1.00 23.06 118 TYR A N 1
ATOM 924 C CA . TYR A 1 118 ? 29.947 58.738 101.854 1.00 19.43 118 TYR A CA 1
ATOM 925 C C . TYR A 1 118 ? 30.618 57.504 101.281 1.00 16.00 118 TYR A C 1
ATOM 926 O O . TYR A 1 118 ? 30.458 56.413 101.830 1.00 16.66 118 TYR A O 1
ATOM 935 N N . PHE A 1 119 ? 31.360 57.660 100.185 1.00 13.98 119 PHE A N 1
ATOM 936 C CA . PHE A 1 119 ? 32.051 56.527 99.562 1.00 8.86 119 PHE A CA 1
ATOM 937 C C . PHE A 1 119 ? 33.517 56.488 100.024 1.00 9.69 119 PHE A C 1
ATOM 938 O O . PHE A 1 119 ? 33.997 57.471 100.551 1.00 15.01 119 PHE A O 1
ATOM 946 N N . ALA A 1 120 ? 34.212 55.369 99.805 1.00 9.50 120 ALA A N 1
ATOM 947 C CA . ALA A 1 120 ? 35.601 55.171 100.279 1.00 7.95 120 ALA A CA 1
ATOM 948 C C . ALA A 1 120 ? 36.573 55.360 99.122 1.00 8.92 120 ALA A C 1
ATOM 949 O O . ALA A 1 120 ? 36.341 54.827 98.047 1.00 8.08 120 ALA A O 1
ATOM 951 N N . PRO A 1 121 ? 37.658 56.125 99.322 1.00 9.89 121 PRO A N 1
ATOM 952 C CA . PRO A 1 121 ? 38.642 56.299 98.252 1.00 12.14 121 PRO A CA 1
ATOM 953 C C . PRO A 1 121 ? 39.320 54.980 97.859 1.00 10.10 121 PRO A C 1
ATOM 954 O O . PRO A 1 121 ? 39.476 54.087 98.688 1.00 5.26 121 PRO A O 1
ATOM 958 N N . PHE A 1 122 ? 39.723 54.857 96.597 1.00 4.81 122 PHE A N 1
ATOM 959 C CA . PHE A 1 122 ? 40.477 53.676 96.176 1.00 7.60 122 PHE A CA 1
ATOM 960 C C . PHE A 1 122 ? 41.984 53.835 96.403 1.00 9.37 122 PHE A C 1
ATOM 961 O O . PHE A 1 122 ? 42.620 54.819 95.938 1.00 9.55 122 PHE A O 1
ATOM 969 N N . GLU A 1 123 ? 42.566 52.862 97.118 1.00 7.65 123 GLU A N 1
ATOM 970 C CA . GLU A 1 123 ? 43.989 52.803 97.318 1.00 9.03 123 GLU A CA 1
ATOM 971 C C . GLU A 1 123 ? 44.710 52.909 95.986 1.00 8.39 123 GLU A C 1
ATOM 972 O O . GLU A 1 123 ? 44.405 52.193 95.042 1.00 9.36 123 GLU A O 1
ATOM 978 N N . PRO A 1 124 ? 45.625 53.887 95.859 1.00 9.87 124 PRO A N 1
ATOM 979 C CA . PRO A 1 124 ? 46.375 53.902 94.597 1.00 9.20 124 PRO A CA 1
ATOM 980 C C . PRO A 1 124 ? 47.114 52.572 94.235 1.00 7.44 124 PRO A C 1
ATOM 981 O O . PRO A 1 124 ? 47.258 52.271 93.046 1.00 8.24 124 PRO A O 1
ATOM 985 N N . ALA A 1 125 ? 47.552 51.782 95.225 1.00 6.55 125 ALA A N 1
ATOM 986 C CA . ALA A 1 125 ? 48.236 50.490 94.941 1.00 5.63 125 ALA A CA 1
ATOM 987 C C . ALA A 1 125 ? 47.276 49.554 94.149 1.00 11.40 125 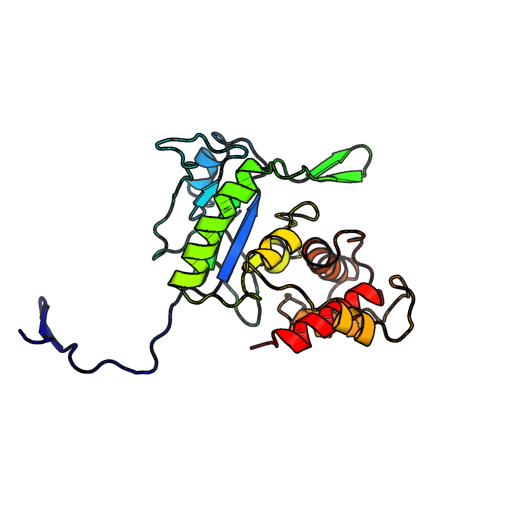ALA A C 1
ATOM 988 O O . ALA A 1 125 ? 47.673 48.853 93.202 1.00 9.74 125 ALA A O 1
ATOM 990 N N . GLN A 1 126 ? 46.011 49.565 94.551 1.00 10.20 126 GLN A N 1
ATOM 991 C CA . GLN A 1 126 ? 44.968 48.764 93.891 1.00 8.82 126 GLN A CA 1
ATOM 992 C C . GLN A 1 126 ? 44.765 49.178 92.446 1.00 9.68 126 GLN A C 1
ATOM 993 O O . GLN A 1 126 ? 44.727 48.328 91.549 1.00 5.66 126 GLN A O 1
ATOM 999 N N . ILE A 1 127 ? 44.641 50.477 92.215 1.00 6.92 127 ILE A N 1
ATOM 1000 C CA . ILE A 1 127 ? 44.467 50.978 90.838 1.00 6.55 127 ILE A CA 1
ATOM 1001 C C . ILE A 1 127 ? 45.708 50.587 90.011 1.00 6.48 127 ILE A C 1
ATOM 1002 O O . ILE A 1 127 ? 45.611 50.121 88.853 1.00 4.94 127 ILE A O 1
ATOM 1007 N N . GLN A 1 128 ? 46.883 50.710 90.627 1.00 9.83 128 GLN A N 1
ATOM 1008 C CA . GLN A 1 128 ? 48.125 50.396 89.919 1.00 8.21 128 GLN A CA 1
ATOM 1009 C C . GLN A 1 128 ? 48.190 48.914 89.472 1.00 6.72 128 GLN A C 1
ATOM 1010 O O . GLN A 1 128 ? 48.735 48.584 88.402 1.00 3.99 128 GLN A O 1
ATOM 1016 N N . ALA A 1 129 ? 47.647 48.031 90.310 1.00 5.20 129 ALA A N 1
ATOM 1017 C CA . ALA A 1 129 ? 47.538 46.586 90.041 1.00 5.93 129 ALA A CA 1
ATOM 1018 C C . ALA A 1 129 ? 46.494 46.305 88.969 1.00 3.37 129 ALA A C 1
ATOM 1019 O O . ALA A 1 129 ? 46.697 45.458 88.059 1.00 4.87 129 ALA A O 1
ATOM 1021 N N . LEU A 1 130 ? 45.370 47.016 89.077 1.00 4.37 130 LEU A N 1
ATOM 1022 C CA . LEU A 1 130 ? 44.250 46.897 88.101 1.00 3.30 130 LEU A CA 1
ATOM 1023 C C . LEU A 1 130 ? 44.624 47.222 86.671 1.00 5.99 130 LEU A C 1
ATOM 1024 O O . LEU A 1 130 ? 44.176 46.530 85.760 1.00 3.35 130 LEU A O 1
ATOM 1029 N N . ILE A 1 131 ? 45.404 48.284 86.466 1.00 8.61 131 ILE A N 1
ATOM 1030 C CA . ILE A 1 131 ? 45.714 48.785 85.102 1.00 9.41 131 ILE A CA 1
ATOM 1031 C C . ILE A 1 131 ? 46.277 47.694 84.142 1.00 8.81 131 ILE A C 1
ATOM 1032 O O . ILE A 1 131 ? 45.687 47.470 83.113 1.00 6.90 131 ILE A O 1
ATOM 1037 N N . PRO A 1 132 ? 47.392 47.002 84.495 1.00 6.30 132 PRO A N 1
ATOM 1038 C CA . PRO A 1 132 ? 47.921 45.956 83.585 1.00 6.16 132 PRO A CA 1
ATOM 1039 C C . PRO A 1 132 ? 46.995 44.740 83.373 1.00 8.40 132 PRO A C 1
ATOM 1040 O O . PRO A 1 132 ? 47.017 44.133 82.304 1.00 12.66 132 PRO A O 1
ATOM 1044 N N . LEU A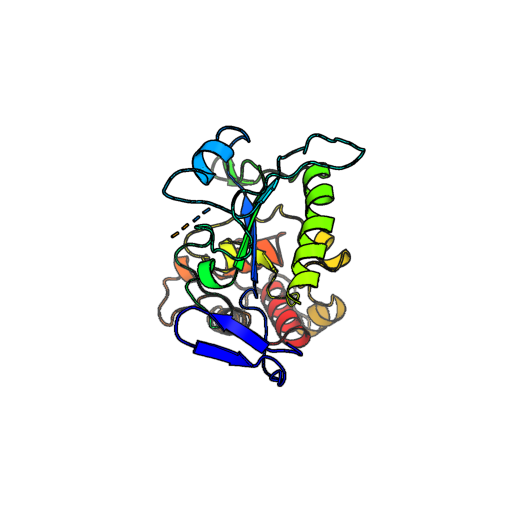 1 133 ? 46.171 44.408 84.360 1.00 10.49 133 LEU A N 1
ATOM 1045 C CA . LEU A 1 133 ? 45.225 43.315 84.224 1.00 7.40 133 LEU A CA 1
ATOM 1046 C C . LEU A 1 133 ? 44.103 43.729 83.268 1.00 9.90 133 LEU A C 1
ATOM 1047 O O . LEU A 1 133 ? 43.773 43.003 82.323 1.00 6.99 133 LEU A O 1
ATOM 1052 N N . ALA A 1 134 ? 43.535 44.913 83.481 1.00 10.09 134 ALA A N 1
ATOM 1053 C CA . ALA A 1 134 ? 42.516 45.446 82.524 1.00 6.07 134 ALA A CA 1
ATOM 1054 C C . ALA A 1 134 ? 43.075 45.557 81.095 1.00 9.27 134 ALA A C 1
ATOM 1055 O O . ALA A 1 134 ? 42.412 45.154 80.151 1.00 5.83 134 ALA A O 1
ATOM 1057 N N . LYS A 1 135 ? 44.301 46.069 80.948 1.00 8.56 135 LYS A N 1
ATOM 1058 C CA . LYS A 1 135 ? 44.915 46.197 79.625 1.00 8.07 135 LYS A CA 1
ATOM 1059 C C . LYS A 1 135 ? 45.028 44.830 78.939 1.00 8.89 135 LYS A C 1
ATOM 1060 O O . LYS A 1 135 ? 44.736 44.697 77.754 1.00 9.67 135 LYS A O 1
ATOM 1066 N N . ASP A 1 136 ? 45.432 43.809 79.691 1.00 5.87 136 ASP A N 1
ATOM 1067 C CA . ASP A 1 136 ? 45.623 42.500 79.118 1.00 9.92 136 ASP A CA 1
ATOM 1068 C C . ASP A 1 136 ? 44.280 41.958 78.675 1.00 6.87 136 ASP A C 1
ATOM 1069 O O . ASP A 1 136 ? 44.144 41.432 77.553 1.00 7.07 136 ASP A O 1
ATOM 1074 N N . ILE A 1 137 ? 43.282 42.127 79.521 1.00 6.98 137 ILE A N 1
ATOM 1075 C CA . ILE A 1 137 ? 41.932 41.638 79.212 1.00 4.98 137 ILE A CA 1
ATOM 1076 C C . ILE A 1 137 ? 41.347 42.298 77.976 1.00 8.51 137 ILE A C 1
ATOM 1077 O O . ILE A 1 137 ? 40.862 41.603 77.047 1.00 6.80 137 ILE A O 1
ATOM 1082 N N . ILE A 1 138 ? 41.431 43.629 77.952 1.00 7.50 138 ILE A N 1
ATOM 1083 C CA . ILE A 1 138 ? 40.997 44.447 76.816 1.00 7.30 138 ILE A CA 1
ATOM 1084 C C . ILE A 1 138 ? 41.725 44.071 75.503 1.00 8.07 138 ILE A C 1
ATOM 1085 O O . ILE A 1 138 ? 41.078 43.936 74.471 1.00 6.99 138 ILE A O 1
ATOM 1090 N N . ALA A 1 139 ? 43.051 43.863 75.547 1.00 4.99 139 ALA A N 1
ATOM 1091 C CA . ALA A 1 139 ? 43.797 43.344 74.387 1.00 8.71 139 ALA A CA 1
ATOM 1092 C C . ALA A 1 139 ? 43.339 41.973 73.925 1.00 10.32 139 ALA A C 1
ATOM 1093 O O . ALA A 1 139 ? 43.185 41.729 72.699 1.00 5.95 139 ALA A O 1
ATOM 1095 N N . ARG A 1 140 ? 43.164 41.067 74.890 1.00 9.49 140 ARG A N 1
ATOM 1096 C CA . ARG A 1 140 ? 42.885 39.668 74.583 1.00 11.03 140 ARG A CA 1
ATOM 1097 C C . ARG A 1 140 ? 41.603 39.512 73.728 1.00 7.70 140 ARG A C 1
ATOM 1098 O O . ARG A 1 140 ? 41.579 38.711 72.771 1.00 5.63 140 ARG A O 1
ATOM 1106 N N . TYR A 1 141 ? 40.579 40.312 74.061 1.00 7.64 141 TYR A N 1
ATOM 1107 C CA . TYR A 1 141 ? 39.211 40.192 73.499 1.00 6.52 141 TYR A CA 1
ATOM 1108 C C . TYR A 1 141 ? 38.810 41.341 72.610 1.00 7.57 141 TYR A C 1
ATOM 1109 O O . TYR A 1 141 ? 37.683 41.389 72.095 1.00 8.42 141 TYR A O 1
ATOM 1118 N N . HIS A 1 142 ? 39.748 42.264 72.423 1.00 5.90 142 HIS A N 1
ATOM 1119 C CA . HIS A 1 142 ? 39.507 43.526 71.718 1.00 7.84 142 HIS A CA 1
ATOM 1120 C C . HIS A 1 142 ? 38.291 44.290 72.252 1.00 7.94 142 HIS A C 1
ATOM 1121 O O . HIS A 1 142 ? 37.400 44.709 71.500 1.00 4.96 142 HIS A O 1
ATOM 1128 N N . ILE A 1 143 ? 38.228 44.411 73.571 1.00 5.09 143 ILE A N 1
ATOM 1129 C CA . ILE A 1 143 ? 37.101 45.050 74.225 1.00 5.17 143 ILE A CA 1
ATOM 1130 C C . ILE A 1 143 ? 37.127 46.535 73.891 1.00 3.57 143 ILE A C 1
ATOM 1131 O O . ILE A 1 143 ? 38.186 47.150 73.957 1.00 8.25 143 ILE A O 1
ATOM 1136 N N . LYS A 1 144 ? 35.992 47.083 73.438 1.00 3.93 144 LYS A N 1
ATOM 1137 C CA . LYS A 1 144 ? 35.910 48.489 72.995 1.00 6.25 144 LYS A CA 1
ATOM 1138 C C . LYS A 1 144 ? 35.827 49.338 74.243 1.00 5.12 144 LYS A C 1
ATOM 1139 O O . LYS A 1 144 ? 35.314 48.837 75.246 1.00 7.29 144 LYS A O 1
ATOM 1145 N N . PRO A 1 145 ? 36.364 50.596 74.200 1.00 4.52 145 PRO A N 1
ATOM 1146 C CA . PRO A 1 145 ? 36.420 51.402 75.414 1.00 3.36 145 PRO A CA 1
ATOM 1147 C C . PRO A 1 145 ? 35.051 51.542 76.136 1.00 6.08 145 PRO A C 1
ATOM 1148 O O . PRO A 1 145 ? 34.993 51.471 77.364 1.00 6.22 145 PRO A O 1
ATOM 1152 N N . GLU A 1 146 ? 33.980 51.780 75.388 1.00 4.69 146 GLU A N 1
ATOM 1153 C CA . GLU A 1 146 ? 32.641 51.983 76.001 1.00 4.50 146 GLU A CA 1
ATOM 1154 C C . GLU A 1 146 ? 32.098 50.735 76.728 1.00 2.00 146 GLU A C 1
ATOM 1155 O O . GLU A 1 146 ? 31.129 50.817 77.478 1.00 8.32 146 GLU A O 1
ATOM 1161 N N . ASN A 1 147 ? 32.752 49.596 76.529 1.00 4.29 147 ASN A N 1
ATOM 1162 C CA . ASN A 1 147 ? 32.325 48.365 77.180 1.00 3.53 147 ASN A CA 1
ATOM 1163 C C . ASN A 1 147 ? 33.169 48.008 78.414 1.00 4.27 147 ASN A C 1
ATOM 1164 O O . ASN A 1 147 ? 33.116 46.891 78.931 1.00 5.83 147 ASN A O 1
ATOM 1169 N N . VAL A 1 148 ? 33.929 48.984 78.912 1.00 8.41 148 VAL A N 1
ATOM 1170 C CA . VAL A 1 148 ? 34.493 48.883 80.267 1.00 6.11 148 VAL A CA 1
ATOM 1171 C C . VAL A 1 148 ? 33.548 49.676 81.201 1.00 7.04 148 VAL A C 1
ATOM 1172 O O . VAL A 1 148 ? 33.450 50.891 81.099 1.00 6.41 148 VAL A O 1
ATOM 1176 N N . VAL A 1 149 ? 32.813 48.989 82.067 1.00 4.71 149 VAL A N 1
ATOM 1177 C CA . VAL A 1 149 ? 31.653 49.622 82.707 1.00 4.34 149 VAL A CA 1
ATOM 1178 C C . VAL A 1 149 ? 31.654 49.349 84.179 1.00 7.73 149 VAL A C 1
ATOM 1179 O O . VAL A 1 149 ? 32.344 48.419 84.682 1.00 6.32 149 VAL A O 1
ATOM 1183 N N . ALA A 1 150 ? 30.887 50.184 84.856 1.00 6.98 150 ALA A N 1
ATOM 1184 C CA . ALA A 1 150 ? 30.528 49.982 86.241 1.00 4.67 150 ALA A CA 1
ATOM 1185 C C . ALA A 1 150 ? 29.384 48.996 86.310 1.00 3.72 150 ALA A C 1
ATOM 1186 O O . ALA A 1 150 ? 28.535 48.940 85.437 1.00 2.98 150 ALA A O 1
ATOM 1188 N N . HIS A 1 151 ? 29.336 48.241 87.394 1.00 2.03 151 HIS A N 1
ATOM 1189 C CA . HIS A 1 151 ? 28.134 47.446 87.653 1.00 5.58 151 HIS A CA 1
ATOM 1190 C C . HIS A 1 151 ? 26.876 48.352 87.672 1.00 2.00 151 HIS A C 1
ATOM 1191 O O . HIS A 1 151 ? 25.776 47.963 87.226 1.00 6.50 151 HIS A O 1
ATOM 1198 N N . ALA A 1 152 ? 27.026 49.559 88.237 1.00 6.50 152 ALA A N 1
ATOM 1199 C CA . ALA A 1 152 ? 25.867 50.495 88.309 1.00 3.19 152 ALA A CA 1
ATOM 1200 C C . ALA A 1 152 ? 25.408 50.828 86.912 1.00 3.94 152 ALA A C 1
ATOM 1201 O O . ALA A 1 152 ? 24.219 51.110 86.691 1.00 5.75 152 ALA A O 1
ATOM 1203 N N . ASP A 1 153 ? 26.338 50.824 85.951 1.00 3.49 153 ASP A N 1
ATOM 1204 C CA . ASP A 1 153 ? 25.976 51.157 84.574 1.00 4.18 153 ASP A CA 1
ATOM 1205 C C . ASP A 1 153 ? 25.011 50.103 84.021 1.00 8.82 153 ASP A C 1
ATOM 1206 O O . ASP A 1 153 ? 24.141 50.426 83.189 1.00 7.34 153 ASP A O 1
ATOM 1211 N N . ILE A 1 154 ? 25.183 48.840 84.437 1.00 2.59 154 ILE A N 1
ATOM 1212 C CA . ILE A 1 154 ? 24.452 47.740 83.781 1.00 3.79 154 ILE A CA 1
ATOM 1213 C C . ILE A 1 154 ? 23.248 47.304 84.602 1.00 4.95 154 ILE A C 1
ATOM 1214 O O . ILE A 1 154 ? 22.377 46.588 84.096 1.00 2.01 154 ILE A O 1
ATOM 1219 N N . ALA A 1 155 ? 23.212 47.736 85.864 1.00 4.77 155 ALA A N 1
ATOM 1220 C CA . ALA A 1 155 ? 22.055 47.533 86.760 1.00 2.95 155 ALA A CA 1
ATOM 1221 C C . ALA A 1 155 ? 21.770 48.776 87.626 1.00 4.57 155 ALA A C 1
ATOM 1222 O O . ALA A 1 155 ? 21.912 48.704 88.877 1.00 3.11 155 ALA A O 1
ATOM 1224 N N . PRO A 1 156 ? 21.439 49.906 86.999 1.00 4.50 156 PRO A N 1
ATOM 1225 C CA . PRO A 1 156 ? 21.365 51.196 87.723 1.00 5.46 156 PRO A CA 1
ATOM 1226 C C . PRO A 1 156 ? 20.346 51.256 88.845 1.00 7.44 156 PRO A C 1
ATOM 1227 O O . PRO A 1 156 ? 20.545 52.025 89.796 1.00 11.16 156 PRO A O 1
ATOM 1231 N N . GLN A 1 157 ? 19.293 50.442 88.770 1.00 7.82 157 GLN A N 1
ATOM 1232 C CA . GLN A 1 157 ? 18.274 50.462 89.840 1.00 6.56 157 GLN A CA 1
ATOM 1233 C C . GLN A 1 157 ? 18.741 49.672 91.059 1.00 8.54 157 GLN A C 1
ATOM 1234 O O . GLN A 1 157 ? 18.119 49.792 92.122 1.00 10.18 157 GLN A O 1
ATOM 1240 N N . ARG A 1 158 ? 19.759 48.817 90.894 1.00 8.88 158 ARG A N 1
ATOM 1241 C CA . ARG A 1 158 ? 20.117 47.853 91.947 1.00 6.16 158 ARG A CA 1
ATOM 1242 C C . ARG A 1 158 ? 21.440 48.133 92.609 1.00 6.15 158 ARG A C 1
ATOM 1243 O O . ARG A 1 158 ? 21.658 47.707 93.753 1.00 6.16 158 ARG A O 1
ATOM 1251 N N . LYS A 1 159 ? 22.362 48.747 91.857 1.00 5.82 159 LYS A N 1
ATOM 1252 C CA . LYS A 1 159 ? 23.779 48.847 92.294 1.00 6.24 159 LYS A CA 1
ATOM 1253 C C . LYS A 1 159 ? 24.364 50.243 92.087 1.00 8.22 159 LYS A C 1
ATOM 1254 O O . LYS A 1 159 ? 23.966 50.968 91.169 1.00 4.89 159 LYS A O 1
ATOM 1260 N N . ASP A 1 160 ? 25.331 50.577 92.938 1.00 6.09 160 ASP A N 1
ATOM 1261 C CA . ASP A 1 160 ? 26.112 51.815 92.824 1.00 6.42 160 ASP A CA 1
ATOM 1262 C C . ASP A 1 160 ? 27.572 51.584 92.438 1.00 4.48 160 ASP A C 1
ATOM 1263 O O . ASP A 1 160 ? 28.287 52.537 92.071 1.00 7.59 160 ASP A O 1
ATOM 1268 N N . ASP A 1 161 ? 28.044 50.346 92.611 1.00 6.79 161 ASP A N 1
A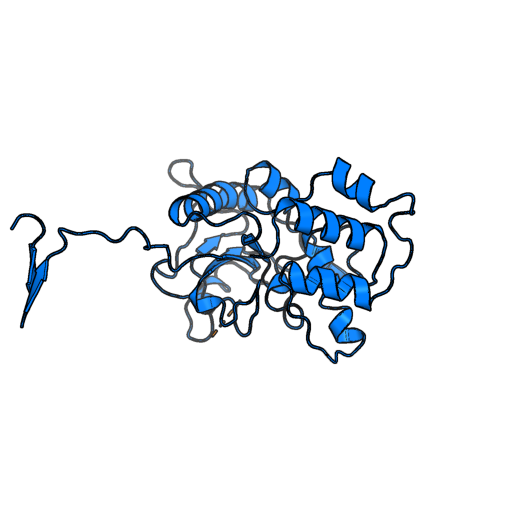TOM 1269 C CA . ASP A 1 161 ? 29.467 50.050 92.485 1.00 4.88 161 ASP A CA 1
ATOM 1270 C C . ASP A 1 161 ? 30.031 50.171 91.076 1.00 5.58 161 ASP A C 1
ATOM 1271 O O . ASP A 1 161 ? 29.297 49.913 90.097 1.00 5.84 161 ASP A O 1
ATOM 1276 N N . PRO A 1 162 ? 31.318 50.614 90.950 1.00 7.16 162 PRO A N 1
ATOM 1277 C CA . PRO A 1 162 ? 32.264 50.972 92.026 1.00 3.09 162 PRO A CA 1
ATOM 1278 C C . PRO A 1 162 ? 32.201 52.404 92.559 1.00 5.63 162 PRO A C 1
ATOM 1279 O O . PRO A 1 162 ? 33.072 52.785 93.323 1.00 6.95 162 PRO A O 1
ATOM 1283 N N . GLY A 1 163 ? 31.206 53.186 92.136 1.00 11.38 163 GLY A N 1
ATOM 1284 C CA . GLY A 1 163 ? 30.923 54.446 92.801 1.00 8.26 163 GLY A CA 1
ATOM 1285 C C . GLY A 1 163 ? 31.689 55.656 92.306 1.00 8.50 163 GLY A C 1
ATOM 1286 O O . GLY A 1 163 ? 32.607 55.558 91.467 1.00 9.67 163 GLY A O 1
ATOM 1287 N N . PRO A 1 164 ? 31.313 56.839 92.822 1.00 7.95 164 PRO A N 1
ATOM 1288 C CA . PRO A 1 164 ? 31.796 58.119 92.300 1.00 7.24 164 PRO A CA 1
ATOM 1289 C C . PRO A 1 164 ? 33.270 58.432 92.653 1.00 10.12 164 PRO A C 1
ATOM 1290 O O . PRO A 1 164 ? 33.840 59.390 92.104 1.00 13.66 164 PRO A O 1
ATOM 1294 N N . LEU A 1 165 ? 33.892 57.642 93.543 1.00 5.19 165 LEU A N 1
ATOM 1295 C CA . LEU A 1 165 ? 35.318 57.836 93.887 1.00 4.50 165 LEU A CA 1
ATOM 1296 C C . LEU A 1 165 ? 36.233 56.952 93.016 1.00 7.57 165 LEU A C 1
ATOM 1297 O O . LEU A 1 165 ? 37.467 57.083 93.042 1.00 6.40 165 LEU A O 1
ATOM 1302 N N . PHE A 1 166 ? 35.621 56.086 92.224 1.00 7.48 166 PHE A N 1
ATOM 1303 C CA . PHE A 1 166 ? 36.374 55.266 91.270 1.00 9.74 166 PHE A CA 1
ATOM 1304 C C . PHE A 1 166 ? 36.994 56.122 90.155 1.00 8.45 166 PHE A C 1
ATOM 1305 O O . PHE A 1 166 ? 36.267 56.866 89.497 1.00 7.60 166 PHE A O 1
ATOM 1313 N N . PRO A 1 167 ? 38.339 56.021 89.950 1.00 8.02 167 PRO A N 1
ATOM 1314 C CA . PRO A 1 167 ? 39.032 56.950 89.038 1.00 2.78 167 PRO A CA 1
ATOM 1315 C C . PRO A 1 167 ? 38.962 56.612 87.528 1.00 9.43 167 PRO A C 1
ATOM 1316 O O . PRO A 1 167 ? 39.969 56.239 86.929 1.00 7.03 167 PRO A O 1
ATOM 1320 N N . TRP A 1 168 ? 37.760 56.737 86.937 1.00 4.08 168 TRP A N 1
ATOM 1321 C CA . TRP A 1 168 ? 37.528 56.413 85.512 1.00 6.37 168 TRP A CA 1
ATOM 1322 C C . TRP A 1 168 ? 38.406 57.215 84.545 1.00 11.37 168 TRP A C 1
ATOM 1323 O O . TRP A 1 168 ? 38.964 56.645 83.589 1.00 13.20 168 TRP A O 1
ATOM 1334 N N . GLN A 1 169 ? 38.516 58.529 84.790 1.00 9.14 169 GLN A N 1
ATOM 1335 C CA . GLN A 1 169 ? 39.346 59.405 83.944 1.00 12.39 169 GLN A CA 1
ATOM 1336 C C . GLN A 1 169 ? 40.834 58.999 83.967 1.00 10.04 169 GLN A C 1
ATOM 1337 O O . GLN A 1 169 ? 41.472 58.934 82.919 1.00 11.17 169 GLN A O 1
ATOM 1343 N N . GLN A 1 170 ? 41.372 58.718 85.151 1.00 5.68 170 GLN A N 1
ATOM 1344 C CA . GLN A 1 170 ? 42.723 58.178 85.270 1.00 6.98 170 GLN A CA 1
ATOM 1345 C C . GLN A 1 170 ? 42.927 56.908 84.429 1.00 9.05 170 GLN A C 1
ATOM 1346 O O . GLN A 1 170 ? 43.977 56.722 83.798 1.00 8.40 170 GLN A O 1
ATOM 1352 N N . LEU A 1 171 ? 41.939 56.020 84.445 1.00 8.08 171 LEU A N 1
ATOM 1353 C CA . LEU A 1 171 ? 42.047 54.770 83.705 1.00 6.23 171 LEU A CA 1
ATOM 1354 C C . LEU A 1 171 ? 41.971 55.062 82.224 1.00 6.87 171 LEU A C 1
ATOM 1355 O O . LEU A 1 171 ? 42.652 54.393 81.441 1.00 9.73 171 LEU A O 1
ATOM 1360 N N . ALA A 1 172 ? 41.140 56.041 81.836 1.00 7.65 172 ALA A N 1
ATOM 1361 C CA . ALA A 1 172 ? 40.933 56.364 80.441 1.00 7.19 172 ALA A CA 1
ATOM 1362 C C . ALA A 1 172 ? 42.211 56.903 79.827 1.00 12.15 172 ALA A C 1
ATOM 1363 O O . ALA A 1 172 ? 42.502 56.653 78.658 1.00 13.95 172 ALA A O 1
ATOM 1365 N N . GLN A 1 173 ? 42.976 57.636 80.631 1.00 14.70 173 GLN A N 1
ATOM 1366 C CA . GLN A 1 173 ? 44.281 58.158 80.206 1.00 17.78 173 GLN A CA 1
ATOM 1367 C C . GLN A 1 173 ? 45.329 57.059 79.996 1.00 14.56 173 GLN A C 1
ATOM 1368 O O . GLN A 1 173 ? 46.318 57.276 79.283 1.00 17.80 173 GLN A O 1
ATOM 1374 N N . GLN A 1 174 ? 45.098 55.901 80.612 1.00 12.52 174 GLN A N 1
ATOM 1375 C CA . GLN A 1 174 ? 45.892 54.679 80.403 1.00 14.17 174 GLN A CA 1
ATOM 1376 C C . GLN A 1 174 ? 45.332 53.743 79.290 1.00 14.35 174 GLN A C 1
ATOM 1377 O O . GLN A 1 174 ? 45.809 52.602 79.095 1.00 14.73 174 GLN A O 1
ATOM 1383 N N . GLY A 1 175 ? 44.323 54.229 78.570 1.00 10.75 175 GLY A N 1
ATOM 1384 C CA . GLY A 1 175 ? 43.690 53.491 77.467 1.00 10.11 175 GLY A CA 1
ATOM 1385 C C . GLY A 1 175 ? 42.643 52.496 77.925 1.00 12.33 175 GLY A C 1
ATOM 1386 O O . GLY A 1 175 ? 42.262 51.590 77.171 1.00 11.37 175 GLY A O 1
ATOM 1387 N N . ILE A 1 176 ? 42.193 52.655 79.170 1.00 10.48 176 ILE A N 1
ATOM 1388 C CA . ILE A 1 176 ? 41.157 51.797 79.758 1.00 5.42 176 ILE A CA 1
ATOM 1389 C C . ILE A 1 176 ? 39.826 52.522 79.962 1.00 9.03 176 ILE A C 1
ATOM 1390 O O . ILE A 1 176 ? 39.642 53.269 80.926 1.00 5.58 176 ILE A O 1
ATOM 1395 N N . GLY A 1 177 ? 38.878 52.210 79.096 1.00 9.37 177 GLY A N 1
ATOM 1396 C CA . GLY A 1 177 ? 37.521 52.779 79.174 1.00 10.68 177 GLY A CA 1
ATOM 1397 C C . GLY A 1 177 ? 37.315 54.083 78.422 1.00 7.95 177 GLY A C 1
ATOM 1398 O O . GLY A 1 177 ? 38.267 54.734 77.946 1.00 4.43 177 GLY A O 1
ATOM 1399 N N . ALA A 1 178 ? 36.045 54.461 78.341 1.00 6.29 178 ALA A N 1
ATOM 1400 C CA . ALA A 1 178 ? 35.535 55.606 77.549 1.00 2.04 178 ALA A CA 1
ATOM 1401 C C . ALA A 1 178 ? 35.658 56.924 78.315 1.00 6.25 178 ALA A C 1
ATOM 1402 O O . ALA A 1 178 ? 35.443 56.999 79.529 1.00 6.95 178 ALA A O 1
ATOM 1404 N N . TRP A 1 179 ? 36.030 57.976 77.612 1.00 6.50 179 TRP A N 1
ATOM 1405 C CA . TRP A 1 179 ? 35.962 59.327 78.211 1.00 7.26 179 TRP A CA 1
ATOM 1406 C C . TRP A 1 179 ? 35.756 60.306 77.070 1.00 12.07 179 TRP A C 1
ATOM 1407 O O . TRP A 1 179 ? 36.373 60.123 76.020 1.00 9.18 179 TRP A O 1
ATOM 1418 N N . PRO A 1 180 ? 34.887 61.330 77.271 1.00 10.30 180 PRO A N 1
ATOM 1419 C CA . PRO A 1 180 ? 34.585 62.325 76.250 1.00 12.07 180 PRO A CA 1
ATOM 1420 C C . PRO A 1 180 ? 35.757 63.298 76.012 1.00 13.43 180 PRO A C 1
ATOM 1421 O O . PRO A 1 180 ? 36.540 63.581 76.940 1.00 10.01 180 PRO A O 1
ATOM 1425 N N . ASP A 1 181 ? 35.889 63.776 74.772 1.00 12.99 181 ASP A N 1
ATOM 1426 C CA . ASP A 1 181 ? 36.876 64.813 74.483 1.00 15.19 181 ASP A CA 1
ATOM 1427 C C . ASP A 1 181 ? 36.364 66.129 75.051 1.00 14.83 181 ASP A C 1
ATOM 1428 O O . ASP A 1 181 ? 35.243 66.558 74.737 1.00 11.59 181 ASP A O 1
ATOM 1433 N N . ALA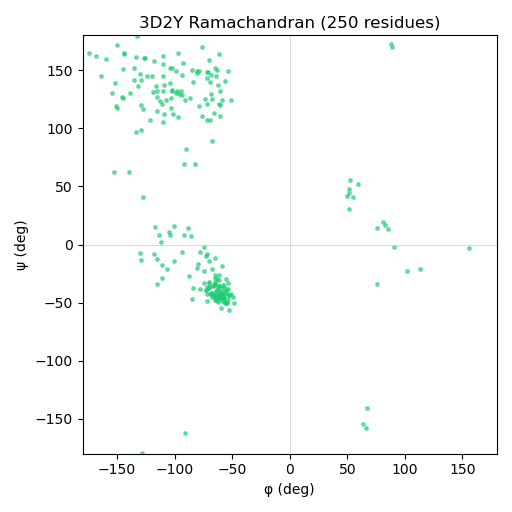 A 1 182 ? 37.187 66.755 75.894 1.00 15.80 182 ALA A N 1
ATOM 1434 C CA . ALA A 1 182 ? 36.823 67.961 76.650 1.00 17.21 182 ALA A CA 1
ATOM 1435 C C . ALA A 1 182 ? 36.333 69.116 75.774 1.00 16.04 182 ALA A C 1
ATOM 1436 O O . ALA A 1 182 ? 35.372 69.799 76.132 1.00 18.43 182 ALA A O 1
ATOM 1438 N N . GLN A 1 183 ? 36.975 69.315 74.625 1.00 14.21 183 GLN A N 1
ATOM 1439 C CA . GLN A 1 183 ? 36.542 70.356 73.678 1.00 17.95 183 GLN A CA 1
ATOM 1440 C C . GLN A 1 183 ? 35.146 70.053 73.109 1.00 16.63 183 GLN A C 1
ATOM 1441 O O . GLN A 1 183 ? 34.354 70.965 72.862 1.00 16.71 183 GLN A O 1
ATOM 1447 N N . ARG A 1 184 ? 34.836 68.772 72.922 1.00 15.07 184 ARG A N 1
ATOM 1448 C CA . ARG A 1 184 ? 33.506 68.405 72.449 1.00 11.29 184 ARG A CA 1
ATOM 1449 C C . ARG A 1 184 ? 32.418 68.544 73.546 1.00 13.41 184 ARG A C 1
ATOM 1450 O O . ARG A 1 184 ? 31.282 68.894 73.241 1.00 15.52 184 ARG A O 1
ATOM 1458 N N . VAL A 1 185 ? 32.768 68.302 74.810 1.00 13.88 185 VAL A N 1
ATOM 1459 C CA . VAL A 1 185 ? 31.826 68.508 75.920 1.00 14.92 185 VAL A CA 1
ATOM 1460 C C . VAL A 1 185 ? 31.480 69.976 75.977 1.00 13.31 185 VAL A C 1
ATOM 1461 O O . VAL A 1 185 ? 30.305 70.334 76.062 1.00 10.93 185 VAL A O 1
ATOM 1465 N N . ASN A 1 186 ? 32.510 70.817 75.891 1.00 18.36 186 ASN A N 1
ATOM 1466 C CA . ASN A 1 186 ? 32.330 72.275 75.761 1.00 16.56 186 ASN A CA 1
ATOM 1467 C C . ASN A 1 186 ? 31.513 72.694 74.525 1.00 17.33 186 ASN A C 1
ATOM 1468 O O . ASN A 1 186 ? 30.693 73.610 74.595 1.00 17.44 186 ASN A O 1
ATOM 1473 N N . PHE A 1 187 ? 31.699 71.986 73.409 1.00 14.05 187 PHE A N 1
ATOM 1474 C CA . PHE A 1 187 ? 30.942 72.284 72.208 1.00 12.40 187 PHE A CA 1
ATOM 1475 C C . PHE A 1 187 ? 29.454 72.042 72.429 1.00 13.38 187 PHE A C 1
ATOM 1476 O O . PHE A 1 187 ? 28.630 72.887 72.079 1.00 11.67 187 PHE A O 1
ATOM 1484 N N . TYR A 1 188 ? 29.127 70.896 73.025 1.00 12.51 188 TYR A N 1
ATOM 1485 C CA . TYR A 1 188 ? 27.748 70.506 73.314 1.00 8.57 188 TYR A CA 1
ATOM 1486 C C . TYR A 1 188 ? 27.118 71.266 74.480 1.00 12.85 188 TYR A C 1
ATOM 1487 O O . TYR A 1 188 ? 25.894 71.362 74.562 1.00 17.58 188 TYR A O 1
ATOM 1496 N N . LEU A 1 189 ? 27.946 71.805 75.371 1.00 11.36 189 LEU A N 1
ATOM 1497 C CA . LEU A 1 189 ? 27.439 72.685 76.431 1.00 20.05 189 LEU A CA 1
ATOM 1498 C C . LEU A 1 189 ? 26.705 73.890 75.840 1.00 22.67 189 LEU A C 1
ATOM 1499 O O . LEU A 1 189 ? 25.691 74.338 76.393 1.00 23.05 189 LEU A O 1
ATOM 1504 N N . ALA A 1 190 ? 27.207 74.368 74.695 1.00 23.62 190 ALA A N 1
ATOM 1505 C CA . ALA A 1 190 ? 26.522 75.349 73.835 1.00 21.20 190 ALA A CA 1
ATOM 1506 C C . ALA A 1 190 ? 26.050 76.567 74.602 1.00 22.56 190 ALA A C 1
ATOM 1507 O O . ALA A 1 190 ? 24.904 77.034 74.430 1.00 24.23 190 ALA A O 1
ATOM 1509 N N . GLY A 1 191 ? 26.939 77.060 75.459 1.00 23.45 191 GLY A N 1
ATOM 1510 C CA . GLY A 1 191 ? 26.742 78.323 76.145 1.00 28.07 191 GLY A CA 1
ATOM 1511 C C . GLY A 1 191 ? 26.038 78.239 77.479 1.00 28.54 191 GLY A C 1
ATOM 1512 O O . GLY A 1 191 ? 25.858 79.251 78.157 1.00 29.00 191 GLY A O 1
ATOM 1513 N N . ARG A 1 192 ? 25.635 77.041 77.875 1.00 27.28 192 ARG A N 1
ATOM 1514 C CA . ARG A 1 192 ? 24.916 76.906 79.132 1.00 24.96 192 ARG A CA 1
ATOM 1515 C C . ARG A 1 192 ? 25.897 76.793 80.286 1.00 23.18 192 ARG A C 1
ATOM 1516 O O . ARG A 1 192 ? 27.033 76.333 80.091 1.00 25.00 192 ARG A O 1
ATOM 1524 N N . ALA A 1 193 ? 25.487 77.260 81.475 1.00 21.08 193 ALA A N 1
ATOM 1525 C CA . ALA A 1 193 ? 26.189 76.925 82.711 1.00 16.45 193 ALA A CA 1
ATOM 1526 C C . ALA A 1 193 ? 26.056 75.396 82.924 1.00 15.84 193 ALA A C 1
ATOM 1527 O O . ALA A 1 193 ? 25.011 74.812 82.585 1.00 14.73 193 ALA A O 1
ATOM 1529 N N . PRO A 1 194 ? 27.099 74.745 83.489 1.00 15.74 194 PRO A N 1
ATOM 1530 C CA . PRO A 1 194 ? 27.029 73.283 83.598 1.00 14.16 194 PRO A CA 1
ATOM 1531 C C . PRO A 1 194 ? 25.735 72.744 84.249 1.00 11.77 194 PRO A C 1
ATOM 1532 O O . PRO A 1 194 ? 25.168 71.745 83.771 1.00 10.32 194 PRO A O 1
ATOM 1536 N N . HIS A 1 195 ? 25.293 73.393 85.324 1.00 13.92 195 HIS A N 1
ATOM 1537 C CA . HIS A 1 195 ? 24.109 72.957 86.074 1.00 13.18 195 HIS A CA 1
ATOM 1538 C C . HIS A 1 195 ? 22.763 73.529 85.584 1.00 12.90 195 HIS A C 1
ATOM 1539 O O . HIS A 1 195 ? 21.760 73.423 86.287 1.00 11.64 195 HIS A O 1
ATOM 1546 N N . THR A 1 196 ? 22.737 74.121 84.389 1.00 15.81 196 THR A N 1
ATOM 1547 C CA . THR A 1 196 ? 21.482 74.558 83.779 1.00 17.88 196 THR A CA 1
ATOM 1548 C C . THR A 1 196 ? 20.578 73.323 83.624 1.00 18.30 196 THR A C 1
ATOM 1549 O O . THR A 1 196 ? 21.006 72.344 83.016 1.00 15.65 196 THR A O 1
ATOM 1553 N N . PRO A 1 197 ? 19.345 73.363 84.185 1.00 19.71 197 PRO A N 1
ATOM 1554 C CA . PRO A 1 197 ? 18.383 72.248 84.089 1.00 19.52 197 PRO A CA 1
ATOM 1555 C C . PRO A 1 197 ? 18.007 71.920 82.651 1.00 18.41 197 PRO A C 1
ATOM 1556 O O . PRO A 1 197 ? 17.695 72.822 81.867 1.00 19.85 197 PRO A O 1
ATOM 1560 N N . VAL A 1 198 ? 18.050 70.629 82.313 1.00 13.39 198 VAL A N 1
ATOM 1561 C CA . VAL A 1 198 ? 17.720 70.140 80.987 1.00 11.92 198 VAL A CA 1
ATOM 1562 C C . VAL A 1 198 ? 16.516 69.198 81.071 1.00 12.18 198 VAL A C 1
ATOM 1563 O O . VAL A 1 198 ? 16.231 68.634 82.118 1.00 12.06 198 VAL A O 1
ATOM 1567 N N . ASP A 1 199 ? 15.808 69.031 79.958 1.00 8.06 199 ASP A N 1
ATOM 1568 C CA . ASP A 1 199 ? 14.643 68.170 79.884 1.00 6.77 199 ASP A CA 1
ATOM 1569 C C . ASP A 1 199 ? 15.004 66.692 80.216 1.00 9.62 199 ASP A C 1
ATOM 1570 O O . ASP A 1 199 ? 15.820 66.084 79.524 1.00 9.54 199 ASP A O 1
ATOM 1575 N N . THR A 1 200 ? 14.396 66.127 81.256 1.00 6.35 200 THR A N 1
ATOM 1576 C CA . THR A 1 200 ? 14.755 64.764 81.692 1.00 7.97 200 THR A CA 1
ATOM 1577 C C . THR A 1 200 ? 14.576 63.744 80.568 1.00 11.20 200 THR A C 1
ATOM 1578 O O . THR A 1 200 ? 15.464 62.941 80.321 1.00 7.20 200 THR A O 1
ATOM 1582 N N . ALA A 1 201 ? 13.432 63.755 79.893 1.00 4.10 201 ALA A N 1
ATOM 1583 C CA . ALA A 1 201 ? 13.187 62.751 78.861 1.00 9.08 201 ALA A CA 1
ATOM 1584 C C . ALA A 1 201 ? 14.288 62.712 77.776 1.00 6.46 201 ALA A C 1
ATOM 1585 O O . ALA A 1 201 ? 14.710 61.639 77.330 1.00 8.02 201 ALA A O 1
ATOM 1587 N N . SER A 1 202 ? 14.730 63.893 77.359 1.00 8.29 202 SER A N 1
ATOM 1588 C CA . SER A 1 202 ? 15.723 64.044 76.304 1.00 9.10 202 SER A CA 1
ATOM 1589 C C . SER A 1 202 ? 17.044 63.452 76.776 1.00 6.69 202 SER A C 1
ATOM 1590 O O . SER A 1 202 ? 17.700 62.759 76.030 1.00 3.88 202 SER A O 1
ATOM 1593 N N . LEU A 1 203 ? 17.429 63.748 78.007 1.00 6.18 203 LEU A N 1
ATOM 1594 C CA . LEU A 1 203 ? 18.640 63.139 78.566 1.00 6.13 203 LEU A CA 1
ATOM 1595 C C . LEU A 1 203 ? 18.541 61.606 78.631 1.00 7.76 203 LEU A C 1
ATOM 1596 O O . LEU A 1 203 ? 19.491 60.889 78.256 1.00 4.66 203 LEU A O 1
ATOM 1601 N N . LEU A 1 204 ? 17.413 61.088 79.096 1.00 6.72 204 LEU A N 1
ATOM 1602 C CA . LEU A 1 204 ? 17.238 59.626 79.171 1.00 7.50 204 LEU A CA 1
ATOM 1603 C C . LEU A 1 204 ? 17.316 58.894 77.820 1.00 8.19 204 LEU A C 1
ATOM 1604 O O . LEU A 1 204 ? 17.828 57.772 77.736 1.00 7.51 204 LEU A O 1
ATOM 1609 N N . GLU A 1 205 ? 16.821 59.524 76.767 1.00 4.18 205 GLU A N 1
ATOM 1610 C CA . GLU A 1 205 ? 16.996 58.962 75.453 1.00 4.86 205 GLU A CA 1
ATOM 1611 C C . GLU A 1 205 ? 18.472 58.745 75.140 1.00 5.68 205 GLU A C 1
ATOM 1612 O O . GLU A 1 205 ? 18.859 57.659 74.712 1.00 5.97 205 GLU A O 1
ATOM 1618 N N . LEU A 1 206 ? 19.286 59.780 75.353 1.00 2.80 206 LEU A N 1
ATOM 1619 C CA . LEU A 1 206 ? 20.716 59.721 75.097 1.00 4.28 206 LEU A CA 1
ATOM 1620 C C . LEU A 1 206 ? 21.377 58.599 75.940 1.00 2.00 206 LEU A C 1
ATOM 1621 O O . LEU A 1 206 ? 22.200 57.838 75.448 1.00 4.61 206 LEU A O 1
ATOM 1626 N N . LEU A 1 207 ? 21.014 58.523 77.214 1.00 4.89 207 LEU A N 1
ATOM 1627 C CA . LEU A 1 207 ? 21.581 57.491 78.077 1.00 4.95 207 LEU A CA 1
ATOM 1628 C C . LEU A 1 207 ? 21.188 56.097 77.633 1.00 7.96 207 LEU A C 1
ATOM 1629 O O . LEU A 1 207 ? 22.042 55.183 77.597 1.00 5.43 207 LEU A O 1
ATOM 1634 N N . ALA A 1 208 ? 19.920 55.952 77.221 1.00 6.31 208 ALA A N 1
ATOM 1635 C CA . ALA A 1 208 ? 19.430 54.700 76.665 1.00 8.11 208 ALA A CA 1
ATOM 1636 C C . ALA A 1 208 ? 20.307 54.282 75.505 1.00 9.52 208 ALA A C 1
ATOM 1637 O O . ALA A 1 208 ? 20.738 53.136 75.421 1.00 4.40 208 ALA A O 1
ATOM 1639 N N . ARG A 1 209 ? 20.550 55.214 74.585 1.00 6.04 209 ARG A N 1
ATOM 1640 C CA . ARG A 1 209 ? 21.287 54.893 73.379 1.00 6.71 209 ARG A CA 1
ATOM 1641 C C . ARG A 1 209 ? 22.763 54.624 73.638 1.00 7.47 209 ARG A C 1
ATOM 1642 O O . ARG A 1 209 ? 23.364 53.820 72.923 1.00 5.00 209 ARG A O 1
ATOM 1650 N N . TYR A 1 210 ? 23.315 55.308 74.640 1.00 4.79 210 TYR A N 1
ATOM 1651 C CA . TYR A 1 210 ? 24.701 55.063 75.069 1.00 3.15 210 TYR A CA 1
ATOM 1652 C C . TYR A 1 210 ? 24.849 53.664 75.708 1.00 5.40 210 TYR A C 1
ATOM 1653 O O . TYR A 1 210 ? 25.890 53.015 75.541 1.00 5.13 210 TYR A O 1
ATOM 1662 N N . GLY A 1 211 ? 23.816 53.228 76.440 1.00 5.52 211 GLY A N 1
ATOM 1663 C CA . GLY A 1 211 ? 23.680 51.833 76.774 1.00 7.01 211 GLY A CA 1
ATOM 1664 C C . GLY A 1 211 ? 22.882 51.514 78.002 1.00 4.28 211 GLY A C 1
ATOM 1665 O O . GLY A 1 211 ? 22.657 50.335 78.285 1.00 3.71 211 GLY A O 1
ATOM 1666 N N . TYR A 1 212 ? 22.425 52.559 78.701 1.00 5.67 212 TYR A N 1
ATOM 1667 C CA . TYR A 1 212 ? 21.744 52.397 79.986 1.00 4.17 212 TYR A CA 1
ATOM 1668 C C . TYR A 1 212 ? 20.349 51.792 79.819 1.00 3.37 212 TYR A C 1
ATOM 1669 O O . TYR A 1 212 ? 19.655 52.097 78.899 1.00 4.40 212 TYR A O 1
ATOM 1678 N N . ASP A 1 213 ? 19.908 51.024 80.814 1.00 4.94 213 ASP A N 1
ATOM 1679 C CA . ASP A 1 213 ? 18.597 50.383 80.793 1.00 4.85 213 ASP A CA 1
ATOM 1680 C C . ASP A 1 213 ? 17.577 51.479 81.104 1.00 9.22 213 ASP A C 1
ATOM 1681 O O . ASP A 1 213 ? 17.555 52.001 82.218 1.00 16.49 213 ASP A O 1
ATOM 1686 N N . VAL A 1 214 ? 16.755 51.871 80.136 1.00 6.13 214 VAL A N 1
ATOM 1687 C CA . VAL A 1 214 ? 15.727 52.875 80.372 1.00 8.38 214 VAL A CA 1
ATOM 1688 C C . VAL A 1 214 ? 14.432 52.277 79.850 1.00 10.59 214 VAL A C 1
ATOM 1689 O O . VAL A 1 214 ? 14.361 51.914 78.693 1.00 10.77 214 VAL A O 1
ATOM 1693 N N . LYS A 1 215 ? 13.430 52.129 80.721 1.00 14.88 215 LYS A N 1
ATOM 1694 C CA . LYS A 1 215 ? 12.151 51.545 80.307 1.00 17.32 215 LYS A CA 1
ATOM 1695 C C . LYS A 1 215 ? 11.124 52.657 80.120 1.00 17.53 215 LYS A C 1
ATOM 1696 O O . LYS A 1 215 ? 11.262 53.707 80.754 1.00 15.95 215 LYS A O 1
ATOM 1702 N N . PRO A 1 216 ? 10.117 52.443 79.233 1.00 19.41 216 PRO A N 1
ATOM 1703 C CA . PRO A 1 216 ? 9.192 53.519 78.840 1.00 22.24 216 PRO A CA 1
ATOM 1704 C C . PRO A 1 216 ? 8.436 54.186 79.993 1.00 24.74 216 PRO A C 1
ATOM 1705 O O . PRO A 1 216 ? 8.190 55.406 79.962 1.00 28.17 216 PRO A O 1
ATOM 1709 N N . ASP A 1 217 ? 8.063 53.441 81.018 1.00 24.95 217 ASP A N 1
ATOM 1710 C CA . ASP A 1 217 ? 7.395 54.140 82.112 1.00 29.26 217 ASP A CA 1
ATOM 1711 C C . ASP A 1 217 ? 8.175 53.947 83.395 1.00 26.95 217 ASP A C 1
ATOM 1712 O O . ASP A 1 217 ? 8.231 52.843 83.952 1.00 26.61 217 ASP A O 1
ATOM 1717 N N . MET A 1 218 ? 8.847 55.008 83.821 1.00 23.30 218 MET A N 1
ATOM 1718 C CA . MET A 1 218 ? 9.685 54.901 85.011 1.00 20.47 218 MET A CA 1
ATOM 1719 C C . MET A 1 218 ? 9.222 55.963 85.969 1.00 18.68 218 MET A C 1
ATOM 1720 O O . MET A 1 218 ? 8.796 57.025 85.551 1.00 19.88 218 MET A O 1
ATOM 1725 N N . THR A 1 219 ? 9.274 55.665 87.260 1.00 16.17 219 THR A N 1
ATOM 1726 C CA . THR A 1 219 ? 8.978 56.670 88.245 1.00 11.27 219 THR A CA 1
ATOM 1727 C C . THR A 1 219 ? 10.138 57.658 88.189 1.00 12.44 219 THR A C 1
ATOM 1728 O O . THR A 1 219 ? 11.202 57.319 87.680 1.00 9.69 219 THR A O 1
ATOM 1732 N N . PRO A 1 220 ? 9.930 58.901 88.672 1.00 13.66 220 PRO A N 1
ATOM 1733 C CA . PRO A 1 220 ? 11.016 59.886 88.819 1.00 12.92 220 PRO A CA 1
ATOM 1734 C C . PRO A 1 220 ? 12.238 59.318 89.537 1.00 15.79 220 PRO A C 1
ATOM 1735 O O . PRO A 1 220 ? 13.376 59.537 89.094 1.00 12.45 220 PRO A O 1
ATOM 1739 N N . ARG A 1 221 ? 11.985 58.599 90.637 1.00 16.80 221 ARG A N 1
ATOM 1740 C CA . ARG A 1 221 ? 12.990 57.830 91.404 1.00 19.82 221 ARG A CA 1
ATOM 1741 C C . ARG A 1 221 ? 13.875 56.939 90.512 1.00 13.10 221 ARG A C 1
ATOM 1742 O O . ARG A 1 221 ? 15.119 56.962 90.590 1.00 12.65 221 ARG A O 1
ATOM 1750 N N . GLU A 1 222 ? 13.221 56.165 89.660 1.00 10.04 222 GLU A N 1
ATOM 1751 C CA . GLU A 1 222 ? 13.900 55.226 88.781 1.00 12.93 222 GLU A CA 1
ATOM 1752 C C . GLU A 1 222 ? 14.686 55.985 87.694 1.00 14.03 222 GLU A C 1
ATOM 1753 O O . GLU A 1 222 ? 15.767 55.556 87.288 1.00 14.00 222 GLU A O 1
ATOM 1759 N N . GLN A 1 223 ? 14.154 57.136 87.272 1.00 10.26 223 GLN A N 1
ATOM 1760 C CA . GLN A 1 223 ? 14.794 57.971 86.242 1.00 8.80 223 GLN A CA 1
ATOM 1761 C C . GLN A 1 223 ? 16.028 58.623 86.844 1.00 10.57 223 GLN A C 1
ATOM 1762 O O . GLN A 1 223 ? 17.047 58.750 86.177 1.00 9.53 223 GLN A O 1
ATOM 1768 N N . ARG A 1 224 ? 15.929 59.002 88.129 1.00 12.90 224 ARG A N 1
ATOM 1769 C CA . ARG A 1 224 ? 17.065 59.516 88.921 1.00 13.65 224 ARG A CA 1
ATOM 1770 C C . ARG A 1 224 ? 18.207 58.492 89.078 1.00 11.62 224 ARG A C 1
ATOM 1771 O O . ARG A 1 224 ? 19.365 58.846 88.927 1.00 11.58 224 ARG A O 1
ATOM 1779 N N . ARG A 1 225 ? 17.886 57.235 89.369 1.00 9.49 225 ARG A N 1
ATOM 1780 C CA A ARG A 1 225 ? 18.912 56.222 89.511 0.70 11.28 225 ARG A CA 1
ATOM 1781 C CA B ARG A 1 225 ? 18.895 56.190 89.492 0.30 8.88 225 ARG A CA 1
ATOM 1782 C C . ARG A 1 225 ? 19.694 56.050 88.204 1.00 9.79 225 ARG A C 1
ATOM 1783 O O . ARG A 1 225 ? 20.915 55.890 88.231 1.00 8.23 225 ARG A O 1
ATOM 1798 N N . VAL A 1 226 ? 19.015 56.119 87.059 1.00 4.76 226 VAL A N 1
ATOM 1799 C CA . VAL A 1 226 ? 19.742 55.966 85.779 1.00 7.61 226 VAL A CA 1
ATOM 1800 C C . VAL A 1 226 ? 20.729 57.137 85.614 1.00 9.80 226 VAL A C 1
ATOM 1801 O O . VAL A 1 226 ? 21.893 56.938 85.275 1.00 8.83 226 VAL A O 1
ATOM 1805 N N . ILE A 1 227 ? 20.265 58.354 85.899 1.00 5.53 227 ILE A N 1
ATOM 1806 C CA . ILE A 1 227 ? 21.052 59.541 85.600 1.00 3.59 227 ILE A CA 1
ATOM 1807 C C . ILE A 1 227 ? 22.197 59.578 86.599 1.00 5.32 227 ILE A C 1
ATOM 1808 O O . ILE A 1 227 ? 23.343 59.882 86.253 1.00 9.87 227 ILE A O 1
ATOM 1813 N N . MET A 1 228 ? 21.880 59.208 87.829 1.00 6.06 228 MET A N 1
ATOM 1814 C CA . MET A 1 228 ? 22.865 59.103 88.896 1.00 7.77 228 MET A CA 1
ATOM 1815 C C . MET A 1 228 ? 23.996 58.111 88.542 1.00 10.63 228 MET A C 1
ATOM 1816 O O . MET A 1 228 ? 25.185 58.428 88.708 1.00 8.06 228 MET A O 1
ATOM 1821 N N . ALA A 1 229 ? 23.624 56.913 88.074 1.00 3.36 229 ALA A N 1
ATOM 1822 C CA . ALA A 1 229 ? 24.599 55.911 87.630 1.00 6.55 229 ALA A CA 1
ATOM 1823 C C . ALA A 1 229 ? 25.588 56.499 86.572 1.00 4.18 229 ALA A C 1
ATOM 1824 O O . ALA A 1 229 ? 26.812 56.301 86.657 1.00 3.80 229 ALA A O 1
ATOM 1826 N N . PHE A 1 230 ? 25.047 57.256 85.634 1.00 4.69 230 PHE A N 1
ATOM 1827 C CA . PHE A 1 230 ? 25.823 57.853 84.552 1.00 6.42 230 PHE A CA 1
ATOM 1828 C C . PHE A 1 230 ? 26.804 58.909 85.123 1.00 4.90 230 PHE A C 1
ATOM 1829 O O . PHE A 1 230 ? 28.007 58.976 84.740 1.00 4.31 230 PHE A O 1
ATOM 1837 N N . GLN A 1 231 ? 26.280 59.704 86.059 1.00 5.89 231 GLN A N 1
ATOM 1838 C CA . GLN A 1 231 ? 27.061 60.781 86.684 1.00 5.86 231 GLN A CA 1
ATOM 1839 C C . GLN A 1 231 ? 28.163 60.219 87.569 1.00 6.36 231 GLN A C 1
ATOM 1840 O O . GLN A 1 231 ? 29.290 60.752 87.582 1.00 5.33 231 GLN A O 1
ATOM 1846 N N . MET A 1 232 ? 27.851 59.179 88.337 1.00 6.21 232 MET A N 1
ATOM 1847 C CA . MET A 1 232 ? 28.878 58.500 89.152 1.00 5.82 232 MET A CA 1
ATOM 1848 C C . MET A 1 232 ? 30.076 58.061 88.325 1.00 4.92 232 MET A C 1
ATOM 1849 O O . MET A 1 232 ? 31.199 58.130 88.809 1.00 7.33 232 MET A O 1
ATOM 1854 N N . HIS A 1 233 ? 29.837 57.683 87.063 1.00 2.28 233 HIS A N 1
ATOM 1855 C CA . HIS A 1 233 ? 30.897 57.258 86.144 1.00 3.73 233 HIS A CA 1
ATOM 1856 C C . HIS A 1 233 ? 31.554 58.484 85.440 1.00 2.00 233 HIS A C 1
ATOM 1857 O O . HIS A 1 233 ? 32.791 58.594 85.377 1.00 6.15 233 HIS A O 1
ATOM 1864 N N . PHE A 1 234 ? 30.736 59.404 84.928 1.00 2.00 234 PHE A N 1
ATOM 1865 C CA . PHE A 1 234 ? 31.189 60.378 83.948 1.00 2.85 234 PHE A CA 1
ATOM 1866 C C . PHE A 1 234 ? 31.099 61.830 84.402 1.00 4.09 234 PHE A C 1
ATOM 1867 O O . PHE A 1 234 ? 31.648 62.706 83.726 1.00 5.31 234 PHE A O 1
ATOM 1875 N N . ARG A 1 235 ? 30.469 62.092 85.561 1.00 4.33 235 ARG A N 1
ATOM 1876 C CA . ARG A 1 235 ? 30.377 63.469 86.095 1.00 4.92 235 ARG A CA 1
ATOM 1877 C C . ARG A 1 235 ? 30.252 63.390 87.621 1.00 4.90 235 ARG A C 1
ATOM 1878 O O . ARG A 1 235 ? 29.230 63.755 88.199 1.00 5.06 235 ARG A O 1
ATOM 1886 N N . PRO A 1 236 ? 31.279 62.835 88.267 1.00 10.14 236 PRO A N 1
ATOM 1887 C CA . PRO A 1 236 ? 31.195 62.497 89.677 1.00 9.92 236 PRO A CA 1
ATOM 1888 C C . PRO A 1 236 ? 31.203 63.648 90.658 1.00 11.53 236 PRO A C 1
ATOM 1889 O O . PRO A 1 236 ? 30.973 63.431 91.833 1.00 9.14 236 PRO A O 1
ATOM 1893 N N . THR A 1 237 ? 31.447 64.863 90.190 1.00 14.26 237 THR A N 1
ATOM 1894 C CA . THR A 1 237 ? 31.301 66.038 91.059 1.00 12.59 237 THR A CA 1
ATOM 1895 C C . THR A 1 237 ? 29.869 66.271 91.562 1.00 13.63 237 THR A C 1
ATOM 1896 O O . THR A 1 237 ? 29.682 66.827 92.660 1.00 16.33 237 THR A O 1
ATOM 1900 N N . LEU A 1 238 ? 28.873 65.857 90.780 1.00 11.39 238 LEU A N 1
ATOM 1901 C CA . LEU A 1 238 ? 27.487 65.884 91.241 1.00 11.71 238 LEU A CA 1
ATOM 1902 C C . LEU A 1 238 ? 26.703 64.786 90.575 1.00 9.18 238 LEU A C 1
ATOM 1903 O O . LEU A 1 238 ? 26.578 64.776 89.349 1.00 10.10 238 LEU A O 1
ATOM 1908 N N . TYR A 1 239 ? 26.209 63.863 91.403 1.00 10.35 239 TYR A N 1
ATOM 1909 C CA . TYR A 1 239 ? 25.549 62.631 90.965 1.00 9.22 239 TYR A CA 1
ATOM 1910 C C . TYR A 1 239 ? 24.189 62.506 91.660 1.00 12.63 239 TYR A C 1
ATOM 1911 O O . TYR A 1 239 ? 23.803 61.431 92.103 1.00 12.64 239 TYR A O 1
ATOM 1920 N N . ASN A 1 240 ? 23.489 63.633 91.769 1.00 11.67 240 ASN A N 1
ATOM 1921 C CA . ASN A 1 240 ? 22.150 63.667 92.362 1.00 17.26 240 ASN A CA 1
ATOM 1922 C C . ASN A 1 240 ? 21.022 63.178 91.451 1.00 13.98 240 ASN A C 1
ATOM 1923 O O . ASN A 1 240 ? 19.888 63.045 91.898 1.00 13.86 240 ASN A O 1
ATOM 1928 N N . GLY A 1 241 ? 21.338 62.903 90.185 1.00 12.86 241 GLY A N 1
ATOM 1929 C CA . GLY A 1 241 ? 20.387 62.261 89.298 1.00 13.37 241 GLY A CA 1
ATOM 1930 C C . GLY A 1 241 ? 19.426 63.206 88.621 1.00 13.15 241 GLY A C 1
ATOM 1931 O O . GLY A 1 241 ? 18.416 62.763 88.083 1.00 8.52 241 GLY A O 1
ATOM 1932 N N . GLU A 1 242 ? 19.744 64.507 88.697 1.00 14.96 242 GLU A N 1
ATOM 1933 C CA . GLU A 1 242 ? 19.032 65.600 87.992 1.00 13.39 242 GLU A CA 1
ATOM 1934 C C . GLU A 1 242 ? 19.678 65.959 86.651 1.00 13.69 242 GLU A C 1
ATOM 1935 O O . GLU A 1 242 ? 20.901 66.159 86.538 1.00 13.75 242 GLU A O 1
ATOM 1941 N N . ALA A 1 243 ? 18.850 66.057 85.633 1.00 10.38 243 ALA A N 1
ATOM 1942 C CA . ALA A 1 243 ? 19.330 66.322 84.301 1.00 12.88 243 ALA A CA 1
ATOM 1943 C C . ALA A 1 243 ? 19.800 67.756 84.184 1.00 13.88 243 ALA A C 1
ATOM 1944 O O . ALA A 1 243 ? 19.018 68.694 84.423 1.00 13.90 243 ALA A O 1
ATOM 1946 N N . ASP A 1 244 ? 21.072 67.938 83.836 1.00 8.67 244 ASP A N 1
ATOM 1947 C CA . ASP A 1 244 ? 21.582 69.297 83.580 1.00 10.78 244 ASP A CA 1
ATOM 1948 C C . ASP A 1 244 ? 22.385 69.341 82.286 1.00 10.99 244 ASP A C 1
ATOM 1949 O O . ASP A 1 244 ? 22.547 68.319 81.611 1.00 14.96 244 ASP A O 1
ATOM 1954 N N . ALA A 1 245 ? 22.879 70.520 81.945 1.00 12.03 245 ALA A N 1
ATOM 1955 C CA . ALA A 1 245 ? 23.500 70.767 80.645 1.00 13.20 245 ALA A CA 1
ATOM 1956 C C . ALA A 1 245 ? 24.836 70.043 80.533 1.00 12.58 245 ALA A C 1
ATOM 1957 O O . ALA A 1 245 ? 25.162 69.529 79.462 1.00 11.68 245 ALA A O 1
ATOM 1959 N N . GLU A 1 246 ? 25.589 69.997 81.628 1.00 7.36 246 GLU A N 1
ATOM 1960 C CA . GLU A 1 246 ? 26.889 69.309 81.632 1.00 9.61 246 GLU A CA 1
ATOM 1961 C C . GLU A 1 246 ? 26.736 67.795 81.409 1.00 11.41 246 GLU A C 1
ATOM 1962 O O . GLU A 1 246 ? 27.445 67.184 80.560 1.00 9.35 246 GLU A O 1
ATOM 1968 N N . THR A 1 247 ? 25.804 67.194 82.163 1.00 10.57 247 THR A N 1
ATOM 1969 C CA . THR A 1 247 ? 25.457 65.786 82.014 1.00 6.69 247 THR A CA 1
ATOM 1970 C C . THR A 1 247 ? 25.036 65.430 80.561 1.00 9.35 247 THR A C 1
ATOM 1971 O O . THR A 1 247 ? 25.558 64.463 79.976 1.00 11.46 247 THR A O 1
ATOM 1975 N N . GLN A 1 248 ? 24.110 66.211 80.001 1.00 12.17 248 GLN A N 1
ATOM 1976 C CA . GLN A 1 248 ? 23.706 66.063 78.629 1.00 9.84 248 GLN A CA 1
ATOM 1977 C C . GLN A 1 248 ? 24.889 66.191 77.644 1.00 11.14 248 GLN A C 1
ATOM 1978 O O . GLN A 1 248 ? 25.010 65.382 76.724 1.00 13.28 248 GLN A O 1
ATOM 1984 N N . ALA A 1 249 ? 25.741 67.204 77.818 1.00 8.11 249 ALA A N 1
ATOM 1985 C CA . ALA A 1 249 ? 26.874 67.445 76.906 1.00 11.89 249 ALA A CA 1
ATOM 1986 C C . ALA A 1 249 ? 27.861 66.280 76.911 1.00 11.08 249 ALA A C 1
ATOM 1987 O O . ALA A 1 249 ? 28.405 65.901 75.867 1.00 9.66 249 ALA A O 1
ATOM 1989 N N . ILE A 1 250 ? 28.059 65.700 78.087 1.00 11.09 250 ILE A N 1
ATOM 1990 C CA . ILE A 1 250 ? 28.937 64.537 78.249 1.00 9.35 250 ILE A CA 1
ATOM 1991 C C . ILE A 1 250 ? 28.382 63.350 77.481 1.00 11.56 250 ILE A C 1
ATOM 1992 O O . ILE A 1 250 ? 29.121 62.699 76.709 1.00 9.69 250 ILE A O 1
ATOM 1997 N N . ALA A 1 251 ? 27.077 63.101 77.662 1.00 8.66 251 ALA A N 1
ATOM 1998 C CA . ALA A 1 251 ? 26.357 62.039 76.966 1.00 6.93 251 ALA A CA 1
ATOM 1999 C C . ALA A 1 251 ? 26.460 62.246 75.462 1.00 9.05 251 ALA A C 1
ATOM 2000 O O . ALA A 1 251 ? 26.723 61.292 74.734 1.00 6.52 251 ALA A O 1
ATOM 2002 N N . GLU A 1 252 ? 26.253 63.489 75.009 1.00 9.92 252 GLU A N 1
ATOM 2003 C CA . GLU A 1 252 ? 26.345 63.848 73.593 1.00 9.24 252 GLU A CA 1
ATOM 2004 C C . GLU A 1 252 ? 27.728 63.626 73.010 1.00 7.90 252 GLU A C 1
ATOM 2005 O O . GLU A 1 252 ? 27.851 63.112 71.875 1.00 8.64 252 GLU A O 1
ATOM 2011 N N . ALA A 1 253 ? 28.757 64.017 73.776 1.00 7.50 253 ALA A N 1
ATOM 2012 C CA . ALA A 1 253 ? 30.156 63.803 73.381 1.00 8.69 253 ALA A CA 1
ATOM 2013 C C . ALA A 1 253 ? 30.575 62.316 73.407 1.00 3.81 253 ALA A C 1
ATOM 2014 O O . ALA A 1 253 ? 31.280 61.852 72.486 1.00 5.55 253 ALA A O 1
ATOM 2016 N N . LEU A 1 254 ? 30.176 61.567 74.438 1.00 6.10 254 LEU A N 1
ATOM 2017 C CA . LEU A 1 254 ? 30.291 60.095 74.392 1.00 7.32 254 LEU A CA 1
ATOM 2018 C C . LEU A 1 254 ? 29.654 59.400 73.182 1.00 9.48 254 LEU A C 1
ATOM 2019 O O . LEU A 1 254 ? 30.297 58.563 72.524 1.00 10.37 254 LEU A O 1
ATOM 2024 N N . LEU A 1 255 ? 28.421 59.781 72.854 1.00 9.70 255 LEU A N 1
ATOM 2025 C CA . LEU A 1 255 ? 27.749 59.223 71.705 1.00 5.15 255 LEU A CA 1
ATOM 2026 C C . LEU A 1 255 ? 28.443 59.557 70.365 1.00 9.17 255 LEU A C 1
ATOM 2027 O O . LEU A 1 255 ? 28.587 58.711 69.478 1.00 10.57 255 LEU A O 1
ATOM 2032 N N . GLU A 1 256 ? 28.876 60.788 70.230 1.00 5.47 256 GLU A N 1
ATOM 2033 C CA . GLU A 1 256 ? 29.663 61.190 69.084 1.00 4.85 256 GLU A CA 1
ATOM 2034 C C . GLU A 1 256 ? 30.957 60.370 68.887 1.00 8.34 256 GLU A C 1
ATOM 2035 O O . GLU A 1 256 ? 31.285 59.921 67.779 1.00 8.54 256 GLU A O 1
ATOM 2041 N N . LYS A 1 257 ? 31.698 60.174 69.970 1.00 5.16 257 LYS A N 1
ATOM 2042 C CA . LYS A 1 257 ? 32.976 59.476 69.913 1.00 8.65 257 LYS A CA 1
ATOM 2043 C C . LYS A 1 257 ? 32.897 57.939 69.815 1.00 11.99 257 LYS A C 1
ATOM 2044 O O . LYS A 1 257 ? 33.681 57.320 69.078 1.00 16.16 257 LYS A O 1
ATOM 2050 N N . TYR A 1 258 ? 31.945 57.328 70.516 1.00 10.54 258 TYR A N 1
ATOM 2051 C CA . TYR A 1 258 ? 31.899 55.860 70.640 1.00 8.87 258 TYR A CA 1
ATOM 2052 C C . TYR A 1 258 ? 30.670 55.214 70.001 1.00 12.89 258 TYR A C 1
ATOM 2053 O O . TYR A 1 258 ? 30.597 53.980 69.858 1.00 12.45 258 TYR A O 1
ATOM 2062 N N . GLY A 1 259 ? 29.676 56.037 69.647 1.00 13.22 259 GLY A N 1
ATOM 2063 C CA . GLY A 1 259 ? 28.472 55.515 69.046 1.00 11.93 259 GLY A CA 1
ATOM 2064 C C . GLY A 1 259 ? 27.648 54.651 69.985 1.00 9.91 259 GLY A C 1
ATOM 2065 O O . GLY A 1 259 ? 27.764 54.751 71.227 1.00 12.45 259 GLY A O 1
ATOM 2066 N N . GLN A 1 260 ? 26.821 53.799 69.374 1.00 16.87 260 GLN A N 1
ATOM 2067 C CA . GLN A 1 260 ? 25.780 53.048 70.089 1.00 20.96 260 GLN A CA 1
ATOM 2068 C C . GLN A 1 260 ? 25.790 51.538 69.795 1.00 26.37 260 GLN A C 1
ATOM 2069 O O . GLN A 1 260 ? 25.073 50.767 70.445 1.00 26.88 260 GLN A O 1
ATOM 2075 N N . ASP A 1 261 ? 26.631 51.148 68.840 1.00 30.15 261 ASP A N 1
ATOM 2076 C CA . ASP A 1 261 ? 26.629 49.819 68.202 1.00 40.16 261 ASP A CA 1
ATOM 2077 C C . ASP A 1 261 ? 25.344 49.524 67.389 1.00 42.71 261 ASP A C 1
ATOM 2078 O O . ASP A 1 261 ? 25.296 49.709 66.157 1.00 42.40 261 ASP A O 1
ATOM 2102 N N . ALA B 2 2 ? 28.860 42.259 94.143 1.00 9.61 2 ALA B N 1
ATOM 2103 C CA . ALA B 2 2 ? 28.523 41.337 93.016 1.00 8.78 2 ALA B CA 1
ATOM 2104 C C . ALA B 2 2 ? 27.086 40.834 93.107 1.00 7.28 2 ALA B C 1
ATOM 2105 O O . ALA B 2 2 ? 26.584 40.567 94.187 1.00 5.93 2 ALA B O 1
ATOM 2116 N N . LYS B 2 4 ? 23.537 35.660 89.815 1.00 2.25 4 LYS B N 1
ATOM 2117 C CA . LYS B 2 4 ? 23.288 34.731 88.663 1.00 2.00 4 LYS B CA 1
ATOM 2118 C C . LYS B 2 4 ? 22.533 35.465 87.554 1.00 5.45 4 LYS B C 1
ATOM 2119 O O . LYS B 2 4 ? 22.566 35.052 86.390 1.00 3.80 4 LYS B O 1
#

GO terms:
  GO:0008745 N-acetylmuramoyl-L-alanine amidase activity (F, IDA)
  GO:0009392 N-acetyl-anhydromuramoyl-L-alanine amidase activity (F, IDA)
  GO:0009253 peptidoglycan catabolic process (P, IDA)
  GO:0019867 outer membrane (C, IDA)
  GO:0008270 zinc ion binding (F, IDA)

Radius of gyration: 20.12 Å; Cα contacts (8 Å, |Δi|>4): 503; chains: 2; bounding box: 51×69×53 Å

Secondary structure (DSSP, 8-state):
-TTEEE-SS-EEE-SS--S----S--EEEEEE-SS-HHHHHHHHTSSS---SEEE-SS--EETTEE--EE-S-TTS--S-S-S-EETTEE-GGGGEEEEEE----EEEETTEEEEPPPPHHHHHHHHHHH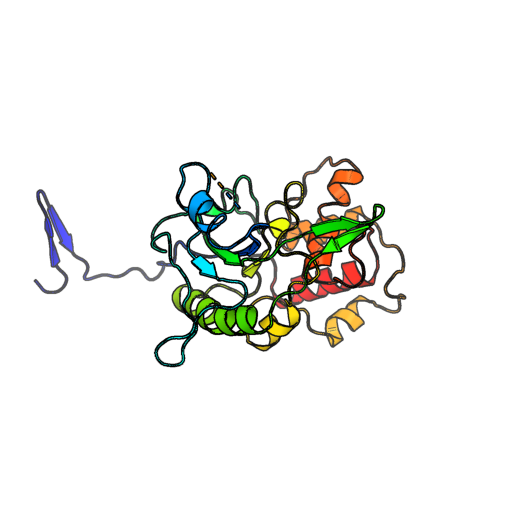HHHHHHHT--GGGEEEHHHHSTTT--TT-TTS-HHHHHHTT-S----HHHHHHHHTT--TT-B--HHHHHHHHHHHT----SS--HHHHHHHHHHHHHHH-TT--S---BHHHHHHHHHHHHHH---/--